Protein AF-A0A916BD18-F1 (afdb_monomer_lite)

Radius of gyration: 27.76 Å; chains: 1; bounding box: 82×43×63 Å

Secondary structure (DSSP, 8-state):
---STTHHHHTT-TT-TTHHHHTT----TTSHHHHHHHHHHHHHHHHHHHHHHHHHHHHHHHHHHTT-HHHHHHHHHTT--TT---TTS--GGGG--SHHHHHHHHHTT--TT---TTS--HHHH---HHHHHHHHHTT--SS---TT---HHHHHTT-HHHHHHHHHTT--TTPPPSS-EE-TTS-EEPTT--TGGG--SHHHHHHHHHTT--TT---TTS--HHHH--HHHHHHHHHHHHTT-

pLDDT: mean 80.46, std 22.0, range [33.47, 98.56]

Sequence (245 aa):
MTILPKVVTELADENNPLFGKAKTIILEEDEGAIAAKQAAAVIRTEDNNAFLAKQDNDALMEATWDNDLEKMACVIKEGADVNIRDFLGKTPLHYVSSKEAARLLIDNGADLNILDNNNRTPLFEVDDPDIAIYLIECGASVNLRDKDSFTPLHIWVNHSKVAHRLLIGGANPNAQLARGGTLSRGGIYKKGNTALHCANNLNTAKILIEYGADPAIKNKYGLFAEETTSGEAQEYIKSISANNL

Structure (mmCIF, N/CA/C/O backbone):
data_AF-A0A916BD18-F1
#
_entry.id   AF-A0A916BD18-F1
#
loop_
_atom_site.group_PDB
_atom_site.id
_atom_site.type_symbol
_atom_site.label_atom_id
_atom_site.label_alt_id
_atom_site.label_comp_id
_atom_site.label_asym_id
_atom_site.label_entity_id
_atom_site.label_seq_id
_atom_site.pdbx_PDB_ins_code
_atom_site.Cartn_x
_atom_site.Cartn_y
_atom_site.Cartn_z
_atom_site.occupancy
_atom_site.B_iso_or_equiv
_atom_site.auth_seq_id
_atom_site.auth_comp_id
_atom_site.auth_asym_id
_atom_site.auth_atom_id
_atom_site.pdbx_PDB_model_num
ATOM 1 N N . MET A 1 1 ? -42.673 30.431 33.222 1.00 42.44 1 MET A N 1
ATOM 2 C CA . MET A 1 1 ? -41.759 30.425 32.058 1.00 42.44 1 MET A CA 1
ATOM 3 C C . MET A 1 1 ? -41.063 29.071 32.115 1.00 42.44 1 MET A C 1
ATOM 5 O O . MET A 1 1 ? -40.548 28.762 33.171 1.00 42.44 1 MET A O 1
ATOM 9 N N . THR A 1 2 ? -41.110 28.170 31.135 1.00 33.47 2 THR A N 1
ATOM 10 C CA . THR A 1 2 ? -41.008 28.402 29.690 1.00 33.47 2 THR A CA 1
ATOM 11 C C . THR A 1 2 ? -41.290 27.070 28.944 1.00 33.47 2 THR A C 1
ATOM 13 O O . THR A 1 2 ? -40.956 26.009 29.452 1.00 33.47 2 THR A O 1
ATOM 16 N N . ILE A 1 3 ? -41.863 27.156 27.734 1.00 33.88 3 ILE A N 1
ATOM 17 C CA . ILE A 1 3 ? -41.840 26.176 26.614 1.00 33.88 3 ILE A CA 1
ATOM 18 C C . ILE A 1 3 ? -42.485 24.779 26.800 1.00 33.88 3 ILE A C 1
ATOM 20 O O . ILE A 1 3 ? -41.880 23.763 26.491 1.00 33.88 3 ILE A O 1
ATOM 24 N N . LEU A 1 4 ? -43.760 24.713 27.187 1.00 36.28 4 LEU A N 1
ATOM 25 C CA . LEU A 1 4 ? -44.635 23.556 26.896 1.00 36.28 4 LEU A CA 1
ATOM 26 C C . LEU A 1 4 ? -45.601 23.689 25.683 1.00 36.28 4 LEU A C 1
ATOM 28 O O . LEU A 1 4 ? -46.061 22.648 25.226 1.00 36.28 4 LEU A O 1
ATOM 32 N N . PRO A 1 5 ? -45.901 24.862 25.067 1.00 36.97 5 PRO A N 1
ATOM 33 C CA . PRO A 1 5 ? -46.946 24.898 24.025 1.00 36.97 5 PRO A CA 1
ATOM 34 C C . PRO A 1 5 ? -46.502 24.618 22.575 1.00 36.97 5 PRO A C 1
ATOM 36 O O . PRO A 1 5 ? -47.363 24.584 21.701 1.00 36.97 5 PRO A O 1
ATOM 39 N N . LYS A 1 6 ? -45.202 24.451 22.277 1.00 36.00 6 LYS A N 1
ATOM 40 C CA . LYS A 1 6 ? -44.723 24.278 20.882 1.00 36.00 6 LYS A CA 1
ATOM 41 C C . LYS A 1 6 ? -44.587 22.820 20.432 1.00 36.00 6 LYS A C 1
ATOM 43 O O . LYS A 1 6 ? -44.923 22.512 19.301 1.00 36.00 6 LYS A O 1
ATOM 48 N N . VAL A 1 7 ? -44.197 21.913 21.329 1.00 40.12 7 VAL A N 1
ATOM 49 C CA . VAL A 1 7 ? -44.062 20.479 20.994 1.00 40.12 7 VAL A CA 1
ATOM 50 C C . VAL A 1 7 ? -45.435 19.808 20.851 1.00 40.12 7 VAL A C 1
ATOM 52 O O . VAL A 1 7 ? -45.618 18.924 20.025 1.00 40.12 7 VAL A O 1
ATOM 55 N N . VAL A 1 8 ? -46.433 20.274 21.610 1.00 41.72 8 VAL A N 1
ATOM 56 C CA . VAL A 1 8 ? -47.813 19.760 21.534 1.00 41.72 8 VAL A CA 1
ATOM 57 C C . VAL A 1 8 ? -48.513 20.196 20.241 1.00 41.72 8 VAL A C 1
ATOM 59 O O . VAL A 1 8 ? -49.365 19.472 19.739 1.00 41.72 8 VAL A O 1
ATOM 62 N N . THR A 1 9 ? -48.151 21.352 19.674 1.00 41.84 9 THR A N 1
ATOM 63 C CA . THR A 1 9 ? -48.776 21.872 18.447 1.00 41.84 9 THR A CA 1
ATOM 64 C C . THR A 1 9 ? -48.164 21.303 17.161 1.00 41.84 9 THR A C 1
ATOM 66 O O . THR A 1 9 ? -48.891 21.158 16.185 1.00 41.84 9 THR A O 1
ATOM 69 N N . GLU A 1 10 ? -46.895 20.875 17.159 1.00 41.84 10 GLU A N 1
ATOM 70 C CA . GLU A 1 10 ? -46.264 20.181 16.012 1.00 41.84 10 GLU A CA 1
ATOM 71 C C . GLU A 1 10 ? -46.691 18.706 15.856 1.00 41.84 10 GLU A C 1
ATOM 73 O O . GLU A 1 10 ? -46.529 18.117 14.788 1.00 41.84 10 GLU A O 1
ATOM 78 N N . LEU A 1 11 ? -47.286 18.106 16.893 1.00 43.91 11 LEU A N 1
ATOM 79 C CA . LEU A 1 11 ? -47.810 16.732 16.866 1.00 43.91 11 LEU A CA 1
ATOM 80 C C . LEU A 1 11 ? -49.282 16.637 16.418 1.00 43.91 11 LEU A C 1
ATOM 82 O O . LEU A 1 11 ? -49.825 15.536 16.344 1.00 43.91 11 LEU A O 1
ATOM 86 N N . ALA A 1 12 ? -49.922 17.769 16.107 1.00 43.62 12 ALA A N 1
ATOM 87 C CA . ALA A 1 12 ? -51.309 17.845 15.639 1.00 43.62 12 ALA A CA 1
ATOM 88 C C . ALA A 1 12 ? -51.440 18.040 14.113 1.00 43.62 12 ALA A C 1
ATOM 90 O O . ALA A 1 12 ? -52.550 18.233 13.621 1.00 43.62 12 ALA A O 1
ATOM 91 N N . ASP A 1 13 ? -50.333 18.007 13.363 1.00 47.28 13 ASP A N 1
ATOM 92 C CA . ASP A 1 13 ? -50.371 18.036 11.899 1.00 47.28 13 ASP A CA 1
ATOM 93 C C . ASP A 1 13 ? -50.789 16.658 11.364 1.00 47.28 13 ASP A C 1
ATOM 95 O O . ASP A 1 13 ? -50.055 15.674 11.484 1.00 47.28 13 ASP A O 1
ATOM 99 N N . GLU A 1 14 ? -51.981 16.591 10.769 1.00 45.56 14 GLU A N 1
ATOM 100 C CA . GLU A 1 14 ? -52.568 15.376 10.190 1.00 45.56 14 GLU A CA 1
ATOM 101 C C . GLU A 1 14 ? -51.714 14.780 9.051 1.00 45.56 14 GLU A C 1
ATOM 103 O O . GLU A 1 14 ? -51.913 13.625 8.673 1.00 45.56 14 GLU A O 1
ATOM 108 N N . ASN A 1 15 ? -50.733 15.533 8.535 1.00 45.78 15 ASN A N 1
ATOM 109 C CA . ASN A 1 15 ? -49.790 15.084 7.508 1.00 45.78 15 ASN A CA 1
ATOM 110 C C . ASN A 1 15 ? -48.475 14.513 8.072 1.00 45.78 15 ASN A C 1
ATOM 112 O O . ASN A 1 15 ? -47.615 14.082 7.299 1.00 45.78 15 ASN A O 1
ATOM 116 N N . ASN A 1 16 ? -48.287 14.489 9.398 1.00 47.88 16 ASN A N 1
ATOM 117 C CA . ASN A 1 16 ? -47.101 13.900 10.017 1.00 47.88 16 ASN A CA 1
ATOM 118 C C . ASN A 1 16 ? -47.160 12.355 9.919 1.00 47.88 16 ASN A C 1
ATOM 120 O O . ASN A 1 16 ? -48.114 11.749 10.414 1.00 47.88 16 ASN A O 1
ATOM 124 N N . PRO A 1 17 ? -46.145 11.670 9.353 1.00 48.78 17 PRO A N 1
ATOM 125 C CA . PRO A 1 17 ? -46.138 10.207 9.216 1.00 48.78 17 PRO A CA 1
ATOM 126 C C . PRO A 1 17 ? -46.181 9.445 10.557 1.00 48.78 17 PRO A C 1
ATOM 128 O O . PRO A 1 17 ? -46.441 8.240 10.574 1.00 48.78 17 PRO A O 1
ATOM 131 N N . LEU A 1 18 ? -45.963 10.127 11.688 1.00 43.25 18 LEU A N 1
ATOM 132 C CA . LEU A 1 18 ? -46.115 9.585 13.042 1.00 43.25 18 LEU A CA 1
ATOM 133 C C . LEU A 1 18 ? -47.537 9.747 13.616 1.00 43.25 18 LEU A C 1
ATOM 135 O O . LEU A 1 18 ? -47.887 9.031 14.555 1.00 43.25 18 LEU A O 1
ATOM 139 N N . PHE A 1 19 ? -48.388 10.600 13.029 1.00 44.19 19 PHE A N 1
ATOM 140 C CA . PHE A 1 19 ? -49.771 10.837 13.474 1.00 44.19 19 PHE A CA 1
ATOM 141 C C . PHE A 1 19 ? -50.610 9.549 13.435 1.00 44.19 19 PHE A C 1
ATOM 143 O O . PHE A 1 19 ? -51.341 9.229 14.374 1.00 44.19 19 PHE A O 1
ATOM 150 N N . GLY A 1 20 ? -50.424 8.734 12.390 1.00 39.00 20 GLY A N 1
ATOM 151 C CA . GLY A 1 20 ? -51.090 7.436 12.247 1.00 39.00 20 GLY A CA 1
ATOM 152 C C . GLY A 1 20 ? -50.649 6.382 13.271 1.00 39.00 20 GLY A C 1
ATOM 153 O O . GLY A 1 20 ? -51.427 5.484 13.586 1.00 39.00 20 GLY A O 1
ATOM 154 N N . LYS A 1 21 ? -49.437 6.497 13.836 1.00 45.28 21 LYS A N 1
ATOM 155 C CA . LYS A 1 21 ? -48.931 5.567 14.864 1.00 45.28 21 LYS A CA 1
ATOM 156 C C . LYS A 1 21 ? -49.408 5.927 16.274 1.00 45.28 21 LYS A C 1
ATOM 158 O O . LYS A 1 21 ? -49.509 5.039 17.114 1.00 45.28 21 LYS A O 1
ATOM 163 N N . ALA A 1 22 ? -49.759 7.190 16.518 1.00 39.06 22 ALA A N 1
ATOM 164 C CA . ALA A 1 22 ? -50.253 7.663 17.812 1.00 39.06 22 ALA A CA 1
ATOM 165 C C . ALA A 1 22 ? -51.751 7.373 18.055 1.00 39.06 22 ALA A C 1
ATOM 167 O O . ALA A 1 22 ? -52.204 7.400 19.197 1.00 39.06 22 ALA A O 1
ATOM 168 N N . LYS A 1 23 ? -52.535 7.059 17.011 1.00 35.47 23 LYS A N 1
ATOM 169 C CA . LYS A 1 23 ? -54.003 6.928 17.113 1.00 35.47 23 LYS A CA 1
ATOM 170 C C . LYS A 1 23 ? -54.507 5.603 17.714 1.00 35.47 23 LYS A C 1
ATOM 172 O O . LYS A 1 23 ? -55.699 5.485 17.976 1.00 35.47 23 LYS A O 1
ATOM 177 N N . THR A 1 24 ? -53.642 4.617 17.958 1.00 36.50 24 THR A N 1
ATOM 178 C CA . THR A 1 24 ? -54.078 3.280 18.428 1.00 36.50 24 THR A CA 1
ATOM 179 C C . THR A 1 24 ? -53.931 3.078 19.939 1.00 36.50 24 THR A C 1
ATOM 181 O O . THR A 1 24 ? -54.295 2.027 20.449 1.00 36.50 24 THR A O 1
ATOM 184 N N . ILE A 1 25 ? -53.423 4.060 20.688 1.00 40.00 25 ILE A N 1
ATOM 185 C CA . ILE A 1 25 ? -53.219 3.919 22.138 1.00 40.00 25 ILE A CA 1
ATOM 186 C C . ILE A 1 25 ? -53.741 5.165 22.848 1.00 40.00 25 ILE A C 1
ATOM 188 O O . ILE A 1 25 ? -53.001 5.935 23.450 1.00 40.00 25 ILE A O 1
ATOM 192 N N . ILE A 1 26 ? -55.046 5.387 22.749 1.00 39.28 26 ILE A N 1
ATOM 193 C CA . ILE A 1 26 ? -55.772 6.152 23.756 1.00 39.28 26 ILE A CA 1
ATOM 194 C C . ILE A 1 26 ? -57.018 5.335 24.043 1.00 39.28 26 ILE A C 1
ATOM 196 O O . ILE A 1 26 ? -57.808 5.118 23.130 1.00 39.28 26 ILE A O 1
ATOM 200 N N . LEU A 1 27 ? -57.112 4.842 25.276 1.00 36.78 27 LEU A N 1
ATOM 201 C CA . LEU A 1 27 ? -58.298 4.740 26.129 1.00 36.78 27 LEU A CA 1
ATOM 202 C C . LEU A 1 27 ? -58.015 3.650 27.172 1.00 36.78 27 LEU A C 1
ATOM 204 O O . LEU A 1 27 ? -58.339 2.493 26.948 1.00 36.78 27 LEU A O 1
ATOM 208 N N . GLU A 1 28 ? -57.336 4.022 28.260 1.00 35.22 28 GLU A N 1
ATOM 209 C CA . GLU A 1 28 ? -57.722 3.719 29.649 1.00 35.22 28 GLU A CA 1
ATOM 210 C C . GLU A 1 28 ? -56.676 4.318 30.611 1.00 35.22 28 GLU A C 1
ATOM 212 O O . GLU A 1 28 ? -55.481 4.397 30.317 1.00 35.22 28 GLU A O 1
ATOM 217 N N . GLU A 1 29 ? -57.178 4.911 31.689 1.00 44.88 29 GLU A N 1
ATOM 218 C CA . GLU A 1 29 ? -56.475 5.845 32.567 1.00 44.88 29 GLU A CA 1
ATOM 219 C C . GLU A 1 29 ? -55.415 5.137 33.444 1.00 44.88 29 GLU A C 1
ATOM 221 O O . GLU A 1 29 ? -55.543 3.966 33.782 1.00 44.88 29 GLU A O 1
ATOM 226 N N . ASP A 1 30 ? -54.356 5.875 33.792 1.00 43.75 30 ASP A N 1
ATOM 227 C CA . ASP A 1 30 ? -53.209 5.529 34.660 1.00 43.75 30 ASP A CA 1
ATOM 228 C C . ASP A 1 30 ? -52.023 4.692 34.127 1.00 43.75 30 ASP A C 1
ATOM 230 O O . ASP A 1 30 ? -50.932 4.797 34.694 1.00 43.75 30 ASP A O 1
ATOM 234 N N . GLU A 1 31 ? -52.101 4.017 32.977 1.00 41.59 31 GLU A N 1
ATOM 235 C CA . GLU A 1 31 ? -50.898 3.408 32.350 1.00 41.59 31 GLU A CA 1
ATOM 236 C C . GLU A 1 31 ? -50.198 4.327 31.327 1.00 41.59 31 GLU A C 1
ATOM 238 O O . GLU A 1 31 ? -49.001 4.188 31.052 1.00 41.59 31 GLU A O 1
ATOM 243 N N . GLY A 1 32 ? -50.899 5.347 30.818 1.00 40.41 32 GLY A N 1
ATOM 244 C CA . GLY A 1 32 ? -50.398 6.251 29.774 1.00 40.41 32 GLY A CA 1
ATOM 245 C C . GLY A 1 32 ? -49.192 7.107 30.183 1.00 40.41 32 GLY A C 1
ATOM 246 O O . GLY A 1 32 ? -48.339 7.403 29.351 1.00 40.41 32 GLY A O 1
ATOM 247 N N . ALA A 1 33 ? -49.055 7.471 31.462 1.00 39.88 33 ALA A N 1
ATOM 248 C CA . ALA A 1 33 ? -47.912 8.251 31.950 1.00 39.88 33 ALA A CA 1
ATOM 249 C C . ALA A 1 33 ? -46.633 7.405 32.090 1.00 39.88 33 ALA A C 1
ATOM 251 O O . ALA A 1 33 ? -45.525 7.915 31.898 1.00 39.88 33 ALA A O 1
ATOM 252 N N . ILE A 1 34 ? -46.783 6.114 32.404 1.00 41.69 34 ILE A N 1
ATOM 253 C CA . ILE A 1 34 ? -45.682 5.145 32.459 1.00 41.69 34 ILE A CA 1
ATOM 254 C C . ILE A 1 34 ? -45.274 4.773 31.034 1.00 41.69 34 ILE A C 1
ATOM 256 O O . ILE A 1 34 ? -44.088 4.847 30.721 1.00 41.69 34 ILE A O 1
ATOM 260 N N . ALA A 1 35 ? -46.239 4.503 30.152 1.00 43.03 35 ALA A N 1
ATOM 261 C CA . ALA A 1 35 ? -45.994 4.238 28.738 1.00 43.03 35 ALA A CA 1
ATOM 262 C C . ALA A 1 35 ? -45.362 5.444 28.021 1.00 43.03 35 ALA A C 1
ATOM 264 O O . ALA A 1 35 ? -44.411 5.272 27.269 1.00 43.03 35 ALA A O 1
ATOM 265 N N . ALA A 1 36 ? -45.795 6.678 28.309 1.00 42.00 36 ALA A N 1
ATOM 266 C CA . ALA A 1 36 ? -45.176 7.890 27.769 1.00 42.00 36 ALA A CA 1
ATOM 267 C C . ALA A 1 36 ? -43.767 8.132 28.333 1.00 42.00 36 ALA A C 1
ATOM 269 O O . ALA A 1 36 ? -42.887 8.566 27.595 1.00 42.00 36 ALA A O 1
ATOM 270 N N . LYS A 1 37 ? -43.509 7.824 29.614 1.00 41.78 37 LYS A N 1
ATOM 271 C CA . LYS A 1 37 ? -42.152 7.869 30.190 1.00 41.78 37 LYS A CA 1
ATOM 272 C C . LYS A 1 37 ? -41.237 6.791 29.612 1.00 41.78 37 LYS A C 1
ATOM 274 O O . LYS A 1 37 ? -40.071 7.081 29.372 1.00 41.78 37 LYS A O 1
ATOM 279 N N . GLN A 1 38 ? -41.744 5.582 29.384 1.00 40.31 38 GLN A N 1
ATOM 280 C CA . GLN A 1 38 ? -41.000 4.479 28.774 1.00 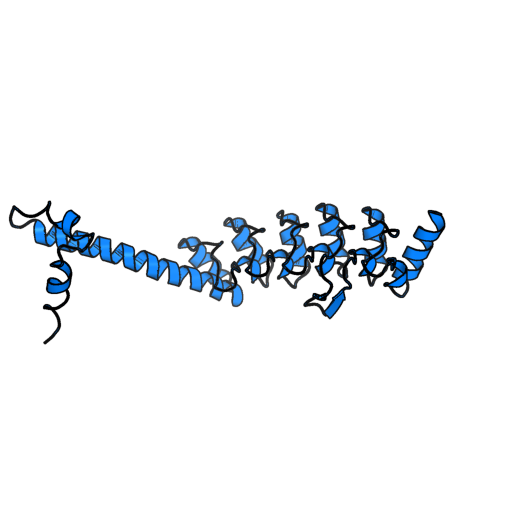40.31 38 GLN A CA 1
ATOM 281 C C . GLN A 1 38 ? -40.741 4.748 27.290 1.00 40.31 38 GLN A C 1
ATOM 283 O O . GLN A 1 38 ? -39.605 4.623 26.856 1.00 40.31 38 GLN A O 1
ATOM 288 N N . ALA A 1 39 ? -41.732 5.228 26.538 1.00 45.12 39 ALA A N 1
ATOM 289 C CA . ALA A 1 39 ? -41.557 5.665 25.156 1.00 45.12 39 ALA A CA 1
ATOM 290 C C . ALA A 1 39 ? -40.592 6.856 25.061 1.00 45.12 39 ALA A C 1
ATOM 292 O O . ALA A 1 39 ? -39.702 6.844 24.225 1.00 45.12 39 ALA A O 1
ATOM 293 N N . ALA A 1 40 ? -40.679 7.846 25.958 1.00 41.31 40 ALA A N 1
ATOM 294 C CA . ALA A 1 40 ? -39.722 8.953 26.012 1.00 41.31 40 ALA A CA 1
ATOM 295 C C . ALA A 1 40 ? -38.312 8.515 26.449 1.00 41.31 40 ALA A C 1
ATOM 297 O O . ALA A 1 40 ? -37.341 9.164 26.066 1.00 41.31 40 ALA A O 1
ATOM 298 N N . ALA A 1 41 ? -38.178 7.443 27.238 1.00 39.69 41 ALA A N 1
ATOM 299 C CA . ALA A 1 41 ? -36.892 6.835 27.573 1.00 39.69 41 ALA A CA 1
ATOM 300 C C . ALA A 1 41 ? -36.307 6.066 26.379 1.00 39.69 41 ALA A C 1
ATOM 302 O O . ALA A 1 41 ? -35.130 6.236 26.093 1.00 39.69 41 ALA A O 1
ATOM 303 N N . VAL A 1 42 ? -37.132 5.311 25.645 1.00 44.62 42 VAL A N 1
ATOM 304 C CA . VAL A 1 42 ? -36.743 4.583 24.424 1.00 44.62 42 VAL A CA 1
ATOM 305 C C . VAL A 1 42 ? -36.360 5.550 23.294 1.00 44.62 42 VAL A C 1
ATOM 307 O O . VAL A 1 42 ? -35.302 5.403 22.690 1.00 44.62 42 VAL A O 1
ATOM 310 N N . ILE A 1 43 ? -37.143 6.611 23.080 1.00 47.31 43 ILE A N 1
ATOM 311 C CA . ILE A 1 43 ? -36.842 7.673 22.105 1.00 47.31 43 ILE A CA 1
ATOM 312 C C . ILE A 1 43 ? -35.569 8.434 22.512 1.00 47.31 43 ILE A C 1
ATOM 314 O O . ILE A 1 43 ? -34.711 8.694 21.673 1.00 47.31 43 ILE A O 1
ATOM 318 N N . ARG A 1 44 ? -35.368 8.712 23.813 1.00 44.12 44 ARG A N 1
ATOM 319 C CA . ARG A 1 44 ? -34.093 9.268 24.306 1.00 44.12 44 ARG A CA 1
ATOM 320 C C . ARG A 1 44 ? -32.911 8.329 24.097 1.00 44.12 44 ARG A C 1
ATOM 322 O O . ARG A 1 44 ? -31.815 8.830 23.891 1.00 44.12 44 ARG A O 1
ATOM 329 N N . THR A 1 45 ? -33.090 7.011 24.181 1.00 46.62 45 THR A N 1
ATOM 330 C CA . THR A 1 45 ? -32.003 6.053 23.928 1.00 46.62 45 THR A CA 1
ATOM 331 C C . THR A 1 45 ? -31.690 5.894 22.448 1.00 46.62 45 THR A C 1
ATOM 333 O O . THR A 1 45 ? -30.535 5.672 22.126 1.00 46.62 45 THR A O 1
ATOM 336 N N . GLU A 1 46 ? -32.649 6.060 21.537 1.00 46.66 46 GLU A N 1
ATOM 337 C CA . GLU A 1 46 ? -32.372 6.009 20.093 1.00 46.66 46 GLU A CA 1
ATOM 338 C C . GLU A 1 46 ? -31.588 7.246 19.621 1.00 46.66 46 GLU A C 1
ATOM 340 O O . GLU A 1 46 ? -30.572 7.101 18.937 1.00 46.66 46 GLU A O 1
ATOM 345 N N . ASP A 1 47 ? -31.966 8.444 20.082 1.00 49.69 47 ASP A N 1
ATOM 346 C CA . ASP A 1 47 ? -31.229 9.685 19.794 1.00 49.69 47 ASP A CA 1
ATOM 347 C C . ASP A 1 47 ? -29.882 9.758 20.541 1.00 49.69 47 ASP A C 1
ATOM 349 O O . ASP A 1 47 ? -28.885 10.226 19.982 1.00 49.69 47 ASP A O 1
ATOM 353 N N . ASN A 1 48 ? -29.802 9.241 21.778 1.00 47.09 48 ASN A N 1
ATOM 354 C CA . ASN A 1 48 ? -28.523 9.112 22.481 1.00 47.09 48 ASN A CA 1
ATOM 355 C C . ASN A 1 48 ? -27.636 8.038 21.860 1.00 47.09 48 ASN A C 1
ATOM 357 O O . ASN A 1 48 ? -26.436 8.243 21.835 1.00 47.09 48 ASN A O 1
ATOM 361 N N . ASN A 1 49 ? -28.161 6.928 21.341 1.00 49.97 49 ASN A N 1
ATOM 362 C CA . ASN A 1 49 ? -27.319 5.902 20.725 1.00 49.97 49 ASN A CA 1
ATOM 363 C C . ASN A 1 49 ? -26.633 6.437 19.469 1.00 49.97 49 ASN A C 1
ATOM 365 O O . ASN A 1 49 ? -25.465 6.143 19.264 1.00 49.97 49 ASN A O 1
ATOM 369 N N . ALA A 1 50 ? -27.304 7.261 18.660 1.00 49.91 50 ALA A N 1
ATOM 370 C CA . ALA A 1 50 ? -26.669 7.903 17.509 1.00 49.91 50 ALA A CA 1
ATOM 371 C C . ALA A 1 50 ? -25.636 8.970 17.923 1.00 49.91 50 ALA A C 1
ATOM 373 O O . ALA A 1 50 ? -24.587 9.091 17.291 1.00 49.91 50 ALA A O 1
ATOM 374 N N . PHE A 1 51 ? -25.910 9.734 18.986 1.00 48.25 51 PHE A N 1
ATOM 375 C CA . PHE A 1 51 ? -24.980 10.734 19.521 1.00 48.25 51 PHE A CA 1
ATOM 376 C C . PHE A 1 51 ? -23.756 10.100 20.207 1.00 48.25 51 PHE A C 1
ATOM 378 O O . PHE A 1 51 ? -22.633 10.510 19.931 1.00 48.25 51 PHE A O 1
ATOM 385 N N . LEU A 1 52 ? -23.966 9.082 21.043 1.00 46.28 52 LEU A N 1
ATOM 386 C CA . LEU A 1 52 ? -22.930 8.308 21.730 1.00 46.28 52 LEU A CA 1
ATOM 387 C C . LEU A 1 52 ? -22.113 7.492 20.727 1.00 46.28 52 LEU A C 1
ATOM 389 O O . LEU A 1 52 ? -20.899 7.610 20.730 1.00 46.28 52 LEU A O 1
ATOM 393 N N . ALA A 1 53 ? -22.749 6.808 19.767 1.00 50.22 53 ALA A N 1
ATOM 394 C CA . ALA A 1 53 ? -22.022 6.129 18.694 1.00 50.22 53 ALA A CA 1
ATOM 395 C C . ALA A 1 53 ? -21.169 7.109 17.884 1.00 50.22 53 ALA A C 1
ATOM 397 O O . ALA A 1 53 ? -20.048 6.781 17.528 1.00 50.22 53 ALA A O 1
ATOM 398 N N . LYS A 1 54 ? -21.649 8.331 17.614 1.00 54.59 54 LYS A N 1
ATOM 399 C CA . LYS A 1 54 ? -20.841 9.370 16.958 1.00 54.59 54 LYS A CA 1
ATOM 400 C C . LYS A 1 54 ? -19.668 9.835 17.833 1.00 54.59 54 LYS A C 1
ATOM 402 O O . LYS A 1 54 ? -18.581 10.044 17.307 1.00 54.59 54 LYS A O 1
ATOM 407 N N . GLN A 1 55 ? -19.875 9.974 19.139 1.00 56.50 55 GLN A N 1
ATOM 408 C CA . GLN A 1 55 ? -18.837 10.367 20.092 1.00 56.50 55 GLN A CA 1
ATOM 409 C C . GLN A 1 55 ? -17.757 9.281 20.256 1.00 56.50 55 GLN A C 1
ATOM 411 O O . GLN A 1 55 ? -16.573 9.607 20.251 1.00 56.50 55 GLN A O 1
ATOM 416 N N . ASP A 1 56 ? -18.149 8.009 20.321 1.00 56.72 56 ASP A N 1
ATOM 417 C CA . ASP A 1 56 ? -17.245 6.856 20.443 1.00 56.72 56 ASP A CA 1
ATOM 418 C C . ASP A 1 56 ? -16.456 6.621 19.140 1.00 56.72 56 ASP A C 1
ATOM 420 O O . ASP A 1 56 ? -15.267 6.295 19.156 1.00 56.72 56 ASP A O 1
ATOM 424 N N . ASN A 1 57 ? -17.101 6.879 18.000 1.00 63.62 57 ASN A N 1
ATOM 425 C CA . ASN A 1 57 ? -16.503 6.839 16.666 1.00 63.62 57 ASN A CA 1
ATOM 426 C C . ASN A 1 57 ? -15.413 7.905 16.466 1.00 63.62 57 ASN A C 1
ATOM 428 O O . ASN A 1 57 ? -14.349 7.604 15.919 1.00 63.62 57 ASN A O 1
ATOM 432 N N . ASP A 1 58 ? -15.643 9.130 16.944 1.00 76.69 58 ASP A N 1
ATOM 433 C CA . ASP A 1 58 ? -14.627 10.189 16.935 1.00 76.69 58 ASP A CA 1
ATOM 434 C C . ASP A 1 58 ? -13.504 9.890 17.955 1.00 76.69 58 ASP A C 1
ATOM 436 O O . ASP A 1 58 ? -12.332 10.170 17.692 1.00 76.69 58 ASP A O 1
ATOM 440 N N . ALA A 1 59 ? -13.830 9.256 19.090 1.00 87.38 59 ALA A N 1
ATOM 441 C CA . ALA A 1 59 ? -12.868 8.930 20.144 1.00 87.38 59 ALA A CA 1
ATOM 442 C C . ALA A 1 59 ? -11.832 7.876 19.723 1.00 87.38 59 ALA A C 1
ATOM 444 O O . ALA A 1 59 ? -10.655 8.012 20.070 1.00 87.38 59 ALA A O 1
ATOM 445 N N . LEU A 1 60 ? -12.231 6.843 18.966 1.00 92.62 60 LEU A N 1
ATOM 446 C CA . LEU A 1 60 ? -11.281 5.853 18.447 1.00 92.62 60 LEU A CA 1
ATOM 447 C C . LEU A 1 60 ? -10.309 6.482 17.439 1.00 92.62 60 LEU A C 1
ATOM 449 O O . LEU A 1 60 ? -9.115 6.177 17.460 1.00 92.62 60 LEU A O 1
ATOM 453 N N . MET A 1 61 ? -10.800 7.377 16.579 1.00 91.00 61 MET A N 1
ATOM 454 C CA . MET A 1 61 ? -9.961 8.110 15.626 1.00 91.00 61 MET A CA 1
ATOM 455 C C . MET A 1 61 ? -8.938 8.999 16.335 1.00 91.00 61 MET A C 1
ATOM 457 O O . MET A 1 61 ? -7.750 8.919 16.028 1.00 91.00 61 MET A O 1
ATOM 461 N N . GLU A 1 62 ? -9.379 9.780 17.324 1.00 89.62 62 GLU A N 1
ATOM 462 C CA . GLU A 1 62 ? -8.501 10.618 18.147 1.00 89.62 62 GLU A CA 1
ATOM 463 C C . GLU A 1 62 ? -7.422 9.778 18.848 1.00 89.62 62 GLU A C 1
ATOM 465 O O . GLU A 1 62 ? -6.232 10.052 18.702 1.00 89.62 62 GLU A O 1
ATOM 470 N N . ALA A 1 63 ? -7.818 8.698 19.530 1.00 94.00 63 ALA A N 1
ATOM 471 C CA . ALA A 1 63 ? -6.879 7.808 20.213 1.00 94.00 63 ALA A CA 1
ATOM 472 C C . ALA A 1 63 ? -5.863 7.170 19.249 1.00 94.00 63 ALA A C 1
ATOM 474 O O . ALA A 1 63 ? -4.710 6.951 19.617 1.00 94.00 63 ALA A O 1
ATOM 475 N N . THR A 1 64 ? -6.273 6.900 18.005 1.00 94.00 64 THR A N 1
ATOM 476 C CA . THR A 1 64 ? -5.381 6.351 16.977 1.00 94.00 64 THR A CA 1
ATOM 477 C C . THR A 1 64 ? -4.355 7.378 16.501 1.00 94.00 64 THR A C 1
ATOM 479 O O . THR A 1 64 ? -3.186 7.027 16.345 1.00 94.00 64 THR A O 1
ATOM 482 N N . TRP A 1 65 ? -4.751 8.642 16.306 1.00 89.31 65 TRP A N 1
ATOM 483 C CA . TRP A 1 65 ? -3.815 9.724 15.967 1.00 89.31 65 TRP A CA 1
ATOM 484 C C . TRP A 1 65 ? -2.786 9.970 17.065 1.00 89.31 65 TRP A C 1
ATOM 486 O O . TRP A 1 65 ? -1.603 10.140 16.767 1.00 89.31 65 TRP A O 1
ATOM 496 N N . ASP A 1 66 ? -3.227 9.926 18.319 1.00 91.88 66 ASP A N 1
ATOM 497 C CA . ASP A 1 66 ? -2.358 10.093 19.483 1.00 91.88 66 ASP A CA 1
ATOM 498 C C . ASP A 1 66 ? -1.522 8.836 19.787 1.00 91.88 66 ASP A C 1
ATOM 500 O O . ASP A 1 66 ? -0.601 8.886 20.604 1.00 91.88 66 ASP A O 1
ATOM 504 N N . ASN A 1 67 ? -1.812 7.712 19.114 1.00 93.75 67 ASN A N 1
ATOM 505 C CA . ASN A 1 67 ? -1.235 6.393 19.381 1.00 93.75 67 ASN A CA 1
ATOM 506 C C . ASN A 1 67 ? -1.374 5.977 20.864 1.00 93.75 67 ASN A C 1
ATOM 508 O O . ASN A 1 67 ? -0.478 5.354 21.437 1.00 93.75 67 ASN A O 1
ATOM 512 N N . ASP A 1 68 ? -2.505 6.333 21.480 1.00 97.00 68 ASP A N 1
ATOM 513 C CA . ASP A 1 68 ? -2.869 5.986 22.856 1.00 97.00 68 ASP A CA 1
ATOM 514 C C . ASP A 1 68 ? -3.498 4.585 22.874 1.00 97.00 68 ASP A C 1
ATOM 516 O O . ASP A 1 68 ? -4.709 4.407 22.716 1.00 97.00 68 ASP A O 1
ATOM 520 N N . LEU A 1 69 ? -2.645 3.566 23.011 1.00 97.69 69 LEU A N 1
ATOM 521 C CA . LEU A 1 69 ? -3.042 2.158 22.935 1.00 97.69 69 LEU A CA 1
ATOM 522 C C . LEU A 1 69 ? -4.044 1.776 24.030 1.00 97.69 69 LEU A C 1
ATOM 524 O O . LEU A 1 69 ? -4.952 0.980 23.780 1.00 97.69 69 LEU A O 1
ATOM 528 N N . GLU A 1 70 ? -3.902 2.336 25.232 1.00 97.25 70 GLU A N 1
ATOM 529 C CA . GLU A 1 70 ? -4.821 2.113 26.342 1.00 97.25 70 GLU A CA 1
ATOM 530 C C . GLU A 1 70 ? -6.215 2.668 26.033 1.00 97.25 70 GLU A C 1
ATOM 532 O O . GLU A 1 70 ? -7.211 1.956 26.206 1.00 97.25 70 GLU A O 1
ATOM 537 N N . LYS A 1 71 ? -6.300 3.909 25.534 1.00 94.69 71 LYS A N 1
ATOM 538 C CA . LYS A 1 71 ? -7.575 4.531 25.148 1.00 94.69 71 LYS A CA 1
ATOM 539 C C . LYS A 1 71 ? -8.199 3.816 23.954 1.00 94.69 71 LYS A C 1
ATOM 541 O O . LYS A 1 71 ? -9.392 3.520 24.001 1.00 94.69 71 LYS A O 1
ATOM 546 N N . MET A 1 72 ? -7.409 3.452 22.939 1.00 96.88 72 MET A N 1
ATOM 547 C CA . MET A 1 72 ? -7.882 2.629 21.819 1.00 96.88 72 MET A CA 1
ATOM 548 C C . MET A 1 72 ? -8.503 1.322 22.327 1.00 96.88 72 MET A C 1
ATOM 550 O O . MET A 1 72 ? -9.635 0.998 21.976 1.00 96.88 72 MET A O 1
ATOM 554 N N . ALA A 1 73 ? -7.802 0.585 23.194 1.00 97.06 73 ALA A N 1
ATOM 555 C CA . ALA A 1 73 ? -8.291 -0.688 23.721 1.00 97.06 73 ALA A CA 1
ATOM 556 C C . ALA A 1 73 ? -9.570 -0.526 24.560 1.00 97.06 73 ALA A C 1
ATOM 558 O O . ALA A 1 73 ? -10.462 -1.373 24.486 1.00 97.06 73 ALA A O 1
ATOM 559 N N . CYS A 1 74 ? -9.676 0.554 25.342 1.00 94.94 74 CYS A N 1
ATOM 560 C CA . CYS A 1 74 ? -10.871 0.862 26.127 1.00 94.94 74 CYS A CA 1
ATOM 561 C C . CYS A 1 74 ? -12.084 1.115 25.225 1.00 94.94 74 CYS A C 1
ATOM 563 O O . CYS A 1 74 ? -13.103 0.445 25.373 1.00 94.94 74 CYS A O 1
ATOM 565 N N . VAL A 1 75 ? -11.943 2.013 24.248 1.00 91.50 75 VAL A N 1
ATOM 566 C CA . VAL A 1 75 ? -13.034 2.437 23.358 1.00 91.50 75 VAL A CA 1
ATOM 567 C C . VAL A 1 75 ? -13.485 1.292 22.439 1.00 91.50 75 VAL A C 1
ATOM 569 O O . VAL A 1 75 ? -14.681 1.078 22.243 1.00 91.50 75 VAL A O 1
ATOM 572 N N . ILE A 1 76 ? -12.553 0.463 21.952 1.00 93.50 76 ILE A N 1
ATOM 573 C CA . ILE A 1 76 ? -12.884 -0.763 21.200 1.00 93.50 76 ILE A CA 1
ATOM 574 C C . ILE A 1 76 ? -13.687 -1.738 22.072 1.00 93.50 76 ILE A C 1
ATOM 576 O O . ILE A 1 76 ? -14.685 -2.300 21.625 1.00 93.50 76 ILE A O 1
ATOM 580 N N . LYS A 1 77 ? -13.293 -1.923 23.339 1.00 93.44 77 LYS A N 1
ATOM 581 C CA . LYS A 1 77 ? -14.006 -2.800 24.281 1.00 93.44 77 LYS A CA 1
ATOM 582 C C . LYS A 1 77 ? -15.410 -2.286 24.620 1.00 93.44 77 LYS A C 1
ATOM 584 O O . LYS A 1 77 ? -16.289 -3.094 24.915 1.00 93.44 77 LYS A O 1
ATOM 589 N N . GLU A 1 78 ? -15.615 -0.974 24.581 1.00 89.12 78 GLU A N 1
ATOM 590 C CA . GLU A 1 78 ? -16.921 -0.328 24.761 1.00 89.12 78 GLU A CA 1
ATOM 591 C C . GLU A 1 78 ? -17.823 -0.435 23.520 1.00 89.12 78 GLU A C 1
ATOM 593 O O . GLU A 1 78 ? -19.016 -0.153 23.607 1.00 89.12 78 GLU A O 1
ATOM 598 N N . GLY A 1 79 ? -17.299 -0.956 22.405 1.00 86.50 79 GLY A N 1
ATOM 599 C CA . GLY A 1 79 ? -18.071 -1.288 21.209 1.00 86.50 79 GLY A CA 1
ATOM 600 C C . GLY A 1 79 ? -17.893 -0.316 20.048 1.00 86.50 79 GLY A C 1
ATOM 601 O O . GLY A 1 79 ? -18.712 -0.340 19.129 1.00 86.50 79 GLY A O 1
ATOM 602 N N . ALA A 1 80 ? -16.852 0.523 20.062 1.00 88.94 80 ALA A N 1
ATOM 603 C CA . ALA A 1 80 ? -16.548 1.384 18.926 1.00 88.94 80 ALA A CA 1
ATOM 604 C C . ALA A 1 80 ? -16.281 0.576 17.648 1.00 88.94 80 ALA A C 1
ATOM 606 O O . ALA A 1 80 ? -15.627 -0.471 17.668 1.00 88.94 80 ALA A O 1
ATOM 607 N N . ASP A 1 81 ? -16.768 1.090 16.518 1.00 91.12 81 ASP A N 1
ATOM 608 C CA . ASP A 1 81 ? -16.551 0.472 15.215 1.00 91.12 81 ASP A CA 1
ATOM 609 C C . ASP A 1 81 ? -15.095 0.673 14.766 1.00 91.12 81 ASP A C 1
ATOM 611 O O . ASP A 1 81 ? -14.686 1.768 14.380 1.00 91.12 81 ASP A O 1
ATOM 615 N N . VAL A 1 82 ? -14.303 -0.402 14.766 1.00 95.25 82 VAL A N 1
ATOM 616 C CA . VAL A 1 82 ? -12.901 -0.390 14.303 1.00 95.25 82 VAL A CA 1
ATOM 617 C C . VAL A 1 82 ? -12.743 -0.016 12.825 1.00 95.25 82 VAL A C 1
ATOM 619 O O . VAL A 1 82 ? -11.646 0.346 12.396 1.00 95.25 82 VAL A O 1
ATOM 622 N N . ASN A 1 83 ? -13.826 -0.087 12.046 1.00 95.94 83 ASN A N 1
ATOM 623 C CA . ASN A 1 83 ? -13.883 0.263 10.630 1.00 95.94 83 ASN A CA 1
ATOM 624 C C . ASN A 1 83 ? -14.584 1.600 10.371 1.00 95.94 83 ASN A C 1
ATOM 626 O O . ASN A 1 83 ? -14.902 1.909 9.216 1.00 95.94 83 ASN A O 1
ATOM 630 N N . ILE A 1 84 ? -14.796 2.403 11.418 1.00 90.88 84 ILE A N 1
ATOM 631 C CA . ILE A 1 84 ? -15.385 3.731 11.298 1.00 90.88 84 ILE A CA 1
ATOM 632 C C . ILE A 1 84 ? -14.664 4.565 10.240 1.00 90.88 84 ILE A C 1
ATOM 634 O O . ILE A 1 84 ? -13.451 4.468 10.081 1.00 90.88 84 ILE A O 1
ATOM 638 N N . ARG A 1 85 ? -15.409 5.393 9.504 1.00 88.75 85 ARG A N 1
ATOM 639 C CA . ARG A 1 85 ? -14.870 6.257 8.451 1.00 88.75 85 ARG A CA 1
ATOM 640 C C . ARG A 1 85 ? -15.025 7.727 8.812 1.00 88.75 85 ARG A C 1
ATOM 642 O O . ARG A 1 85 ? -16.129 8.164 9.128 1.00 88.75 85 ARG A O 1
ATOM 649 N N . ASP A 1 86 ? -13.944 8.491 8.694 1.00 84.56 86 ASP A N 1
ATOM 650 C CA . ASP A 1 86 ? -13.992 9.951 8.787 1.00 84.56 86 ASP A CA 1
ATOM 651 C C . ASP A 1 86 ? -14.536 10.600 7.494 1.00 84.56 86 ASP A C 1
ATOM 653 O O . ASP A 1 86 ? -14.924 9.935 6.527 1.00 84.56 86 ASP A O 1
ATOM 657 N N . PHE A 1 87 ? -14.539 11.935 7.443 1.00 85.69 87 PHE A N 1
ATOM 658 C CA . PHE A 1 87 ? -14.979 12.702 6.271 1.00 85.69 87 PHE A CA 1
ATOM 659 C C . PHE A 1 87 ? -14.073 12.532 5.034 1.00 85.69 87 PHE A C 1
ATOM 661 O O . PHE A 1 87 ? -14.496 12.835 3.914 1.00 85.69 87 PHE A O 1
ATOM 668 N N . LEU A 1 88 ? -12.842 12.041 5.208 1.00 84.50 88 LEU A N 1
ATOM 669 C CA . LEU A 1 88 ? -11.929 11.648 4.131 1.00 84.50 88 LEU A CA 1
ATOM 670 C C . LEU A 1 88 ? -12.132 10.186 3.714 1.00 84.50 88 LEU A C 1
ATOM 672 O O . LEU A 1 88 ? -11.451 9.710 2.807 1.00 84.50 88 LEU A O 1
ATOM 676 N N . GLY A 1 89 ? -13.077 9.480 4.335 1.00 88.31 89 GLY A N 1
ATOM 677 C CA . GLY A 1 89 ? -13.330 8.069 4.102 1.00 88.31 89 GLY A CA 1
ATOM 678 C C . GLY A 1 89 ? -12.268 7.149 4.702 1.00 88.31 89 GLY A C 1
ATOM 679 O O . GLY A 1 89 ? -12.294 5.957 4.404 1.00 88.31 89 GLY A O 1
ATOM 680 N N . LYS A 1 90 ? -11.341 7.681 5.502 1.00 92.69 90 LYS A N 1
ATOM 681 C CA . LYS A 1 90 ? -10.267 6.926 6.145 1.00 92.69 90 LYS A CA 1
ATOM 682 C C . LYS A 1 90 ? -10.788 6.243 7.397 1.00 92.69 90 LYS A C 1
ATOM 684 O O . LYS A 1 90 ? -11.686 6.762 8.046 1.00 92.69 90 LYS A O 1
ATOM 689 N N . THR A 1 91 ? -10.206 5.095 7.719 1.00 96.06 91 THR A N 1
ATOM 690 C CA . THR A 1 91 ? -10.463 4.326 8.947 1.00 96.06 91 THR A CA 1
ATOM 691 C C . THR A 1 91 ? -9.338 4.512 9.959 1.00 96.06 91 THR A C 1
ATOM 693 O O . THR A 1 91 ? -8.270 4.976 9.552 1.00 96.06 91 THR A O 1
ATOM 696 N N . PRO A 1 92 ? -9.495 4.105 11.234 1.00 96.94 92 PRO A N 1
ATOM 697 C CA . PRO A 1 92 ? -8.392 4.121 12.196 1.00 96.94 92 PRO A CA 1
ATOM 698 C C . PRO A 1 92 ? -7.125 3.458 11.639 1.00 96.94 92 PRO A C 1
ATOM 700 O O . PRO A 1 92 ? -6.028 3.999 11.745 1.00 96.94 92 PRO A O 1
ATOM 703 N N . LEU A 1 93 ? -7.274 2.343 10.911 1.00 98.00 93 LEU A N 1
ATOM 704 C CA . LEU A 1 93 ? -6.141 1.624 10.328 1.00 98.00 93 LEU A CA 1
ATOM 705 C C . LEU A 1 93 ? -5.352 2.447 9.289 1.00 98.00 93 LEU A C 1
ATOM 707 O O . LEU A 1 93 ? -4.168 2.194 9.101 1.00 98.00 93 LEU A O 1
ATOM 711 N N . HIS A 1 94 ? -5.955 3.459 8.652 1.00 96.44 94 HIS A N 1
ATOM 712 C CA . HIS A 1 94 ? -5.245 4.381 7.750 1.00 96.44 94 HIS A CA 1
ATOM 713 C C . HIS A 1 94 ? -4.313 5.357 8.479 1.00 96.44 94 HIS A C 1
ATOM 715 O O . HIS A 1 94 ? -3.491 6.000 7.831 1.00 96.44 94 HIS A O 1
ATOM 721 N N . TYR A 1 95 ? -4.465 5.506 9.794 1.00 95.06 95 TYR A N 1
ATOM 722 C CA . TYR A 1 95 ? -3.783 6.521 10.593 1.00 95.06 95 TYR A CA 1
ATOM 723 C C . TYR A 1 95 ? -2.765 5.956 11.584 1.00 95.06 95 TYR A C 1
ATOM 725 O O . TYR A 1 95 ? -2.125 6.721 12.302 1.00 95.06 95 TYR A O 1
ATOM 733 N N . VAL A 1 96 ? -2.603 4.634 11.635 1.00 96.50 96 VAL A N 1
ATOM 734 C CA . VAL A 1 96 ? -1.702 3.986 12.591 1.00 96.50 96 VAL A CA 1
ATOM 735 C C . VAL A 1 96 ? -0.259 4.451 12.407 1.00 96.50 96 VAL A C 1
ATOM 737 O O . VAL A 1 96 ? 0.285 4.455 11.302 1.00 96.50 96 VAL A O 1
ATOM 740 N N . SER A 1 97 ? 0.374 4.801 13.521 1.00 94.75 97 SER A N 1
ATOM 741 C CA . SER A 1 97 ? 1.781 5.209 13.584 1.00 94.75 97 SER A CA 1
ATOM 742 C C . SER A 1 97 ? 2.672 4.182 14.290 1.00 94.75 97 SER A C 1
ATOM 744 O O . SER A 1 97 ? 3.890 4.340 14.309 1.00 94.75 97 SER A O 1
ATOM 746 N N . SER A 1 98 ? 2.088 3.104 14.828 1.00 97.31 98 SER A N 1
ATOM 747 C CA . SER A 1 98 ? 2.806 1.984 15.441 1.00 97.31 98 SER A CA 1
ATOM 748 C C . SER A 1 98 ? 2.258 0.631 14.986 1.00 97.31 98 SER A C 1
ATOM 750 O O . SER A 1 98 ? 1.095 0.491 14.587 1.00 97.31 98 SER A O 1
ATOM 752 N N . LYS A 1 99 ? 3.106 -0.398 15.069 1.00 97.56 99 LYS A N 1
ATOM 753 C CA . LYS A 1 99 ? 2.710 -1.779 14.774 1.00 97.56 99 LYS A CA 1
ATOM 754 C C . LYS A 1 99 ? 1.721 -2.304 15.814 1.00 97.56 99 LYS A C 1
ATOM 756 O O . LYS A 1 99 ? 0.840 -3.089 15.476 1.00 97.56 99 LYS A O 1
ATOM 761 N N . GLU A 1 100 ? 1.849 -1.868 17.060 1.00 98.25 100 GLU A N 1
ATOM 762 C CA . GLU A 1 100 ? 0.980 -2.232 18.174 1.00 98.25 100 GLU A CA 1
ATOM 763 C C . GLU A 1 100 ? -0.443 -1.705 17.964 1.00 98.25 100 GLU A C 1
ATOM 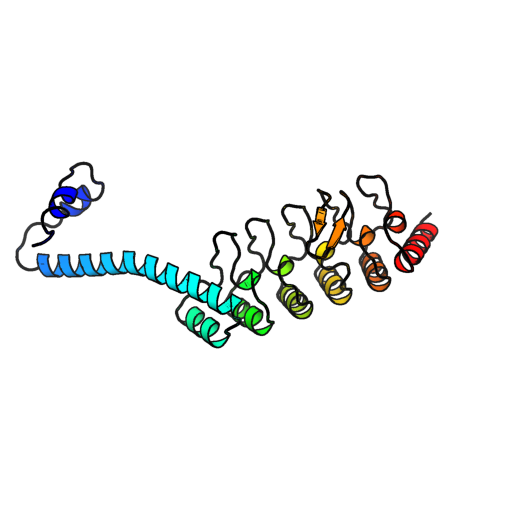765 O O . GLU A 1 100 ? -1.393 -2.467 18.139 1.00 98.25 100 GLU A O 1
ATOM 770 N N . ALA A 1 101 ? -0.597 -0.459 17.502 1.00 98.25 101 ALA A N 1
ATOM 771 C CA . ALA A 1 101 ? -1.899 0.106 17.144 1.00 98.25 101 ALA A CA 1
ATOM 772 C C . ALA A 1 101 ? -2.533 -0.647 15.966 1.00 98.25 101 ALA A C 1
ATOM 774 O O . ALA A 1 101 ? -3.702 -1.033 16.030 1.00 98.25 101 ALA A O 1
ATOM 775 N N . ALA A 1 102 ? -1.752 -0.925 14.914 1.00 98.44 102 ALA A N 1
ATOM 776 C CA . ALA A 1 102 ? -2.217 -1.722 13.778 1.00 98.44 102 ALA A CA 1
ATOM 777 C C . ALA A 1 102 ? -2.679 -3.116 14.220 1.00 98.44 102 ALA A C 1
ATOM 779 O O . ALA A 1 102 ? -3.760 -3.561 13.841 1.00 98.44 102 ALA A O 1
ATOM 780 N N . ARG A 1 103 ? -1.887 -3.785 15.063 1.00 98.50 103 ARG A N 1
ATOM 781 C CA . ARG A 1 103 ? -2.221 -5.098 15.612 1.00 98.50 103 ARG A CA 1
ATOM 782 C C . ARG A 1 103 ? -3.497 -5.057 16.439 1.00 98.50 103 ARG A C 1
ATOM 784 O O . ARG A 1 103 ? -4.356 -5.903 16.233 1.00 98.50 103 ARG A O 1
ATOM 791 N N . LEU A 1 104 ? -3.638 -4.083 17.337 1.00 98.44 104 LEU A N 1
ATOM 792 C CA . LEU A 1 104 ? -4.830 -3.938 18.171 1.00 98.44 104 LEU A CA 1
ATOM 793 C C . LEU A 1 104 ? -6.099 -3.820 17.316 1.00 98.44 104 LEU A C 1
ATOM 795 O O . LEU A 1 104 ? -7.089 -4.489 17.600 1.00 98.44 104 LEU A O 1
ATOM 799 N N . LEU A 1 105 ? -6.062 -3.016 16.252 1.00 98.44 105 LEU A N 1
ATOM 800 C CA . LEU A 1 105 ? -7.191 -2.854 15.335 1.00 98.44 105 LEU A CA 1
ATOM 801 C C . LEU A 1 105 ? -7.476 -4.137 14.537 1.00 98.44 105 LEU A C 1
ATOM 803 O O . LEU A 1 105 ? -8.626 -4.567 14.457 1.00 98.44 105 LEU A O 1
ATOM 807 N N . ILE A 1 106 ? -6.444 -4.776 13.976 1.00 98.56 106 ILE A N 1
ATOM 808 C CA . ILE A 1 106 ? -6.580 -6.002 13.169 1.00 98.56 106 ILE A CA 1
ATOM 809 C C . ILE A 1 106 ? -7.096 -7.171 14.016 1.00 98.56 106 ILE A C 1
ATOM 811 O O . ILE A 1 106 ? -8.024 -7.862 13.597 1.00 98.56 106 ILE A O 1
ATOM 815 N N . ASP A 1 107 ? -6.558 -7.357 15.225 1.00 98.31 107 ASP A N 1
ATOM 816 C CA . ASP A 1 107 ? -6.985 -8.405 16.161 1.00 98.31 107 ASP A CA 1
ATOM 817 C C . ASP A 1 107 ? -8.464 -8.223 16.583 1.00 98.31 107 ASP A C 1
ATOM 819 O O . ASP A 1 107 ? -9.112 -9.192 16.979 1.00 98.31 107 ASP A O 1
ATOM 823 N N . ASN A 1 108 ? -9.024 -7.011 16.442 1.00 97.94 108 ASN A N 1
ATOM 824 C CA . ASN A 1 108 ? -10.436 -6.690 16.689 1.00 97.94 108 ASN A CA 1
ATOM 825 C C . ASN A 1 108 ? -11.284 -6.558 15.405 1.00 97.94 108 ASN A C 1
ATOM 827 O O . ASN A 1 108 ? -12.413 -6.075 15.460 1.00 97.94 108 ASN A O 1
ATOM 831 N N . GLY A 1 109 ? -10.787 -7.024 14.254 1.00 97.62 109 GLY A N 1
ATOM 832 C CA . GLY A 1 109 ? -11.579 -7.143 13.025 1.00 97.62 109 GLY A CA 1
ATOM 833 C C . GLY A 1 109 ? -11.541 -5.931 12.091 1.00 97.62 109 GLY A C 1
ATOM 834 O O . GLY A 1 109 ? -12.445 -5.771 11.266 1.00 97.62 109 GLY A O 1
ATOM 835 N N . ALA A 1 110 ? -10.518 -5.07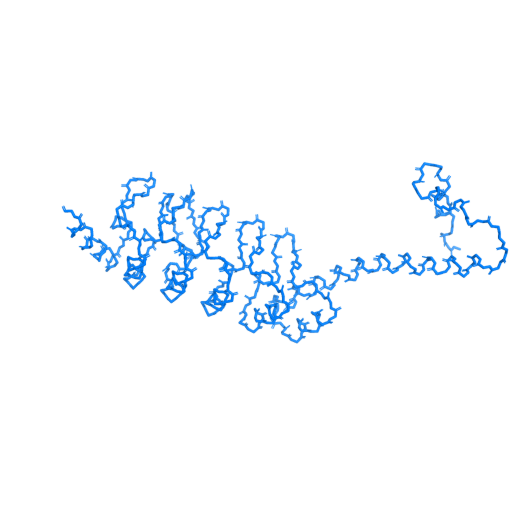9 12.188 1.00 98.12 110 ALA A N 1
ATOM 836 C CA . ALA A 1 110 ? -10.309 -4.026 11.199 1.00 98.12 110 ALA A CA 1
ATOM 837 C C . ALA A 1 110 ? -10.055 -4.613 9.795 1.00 98.12 110 ALA A C 1
ATOM 839 O O . ALA A 1 110 ? -9.224 -5.505 9.613 1.00 98.12 110 ALA A O 1
ATOM 840 N N . ASP A 1 111 ? -10.754 -4.087 8.791 1.00 98.25 111 ASP A N 1
ATOM 841 C CA . ASP A 1 111 ? -10.592 -4.457 7.389 1.00 98.25 111 ASP A CA 1
ATOM 842 C C . ASP A 1 111 ? -9.412 -3.690 6.770 1.00 98.25 111 ASP A C 1
ATOM 844 O O . ASP A 1 111 ? -9.380 -2.459 6.684 1.00 98.25 111 ASP A O 1
ATOM 848 N N . LEU A 1 112 ? -8.435 -4.461 6.294 1.00 98.19 112 LEU A N 1
ATOM 849 C CA . LEU A 1 112 ? -7.194 -4.004 5.669 1.00 98.19 112 LEU A CA 1
ATOM 850 C C . LEU A 1 112 ? -7.390 -3.351 4.292 1.00 98.19 112 LEU A C 1
ATOM 852 O O . LEU A 1 112 ? -6.437 -2.797 3.742 1.00 98.19 112 LEU A O 1
ATOM 856 N N . ASN A 1 113 ? -8.581 -3.460 3.698 1.00 97.81 113 ASN A N 1
ATOM 857 C CA . ASN A 1 113 ? -8.832 -3.122 2.297 1.00 97.81 113 ASN A CA 1
ATOM 858 C C . ASN A 1 113 ? -9.876 -2.019 2.099 1.00 97.81 113 ASN A C 1
ATOM 860 O O . ASN A 1 113 ? -10.235 -1.725 0.955 1.00 97.81 113 ASN A O 1
ATOM 864 N N . ILE A 1 114 ? -10.348 -1.387 3.177 1.00 96.75 114 ILE A N 1
ATOM 865 C CA . ILE A 1 114 ? -11.245 -0.238 3.062 1.00 96.75 114 ILE A CA 1
ATOM 866 C C . ILE A 1 114 ? -10.529 0.881 2.309 1.00 96.75 114 ILE A C 1
ATOM 868 O O . ILE A 1 114 ? -9.406 1.247 2.636 1.00 96.75 114 ILE A O 1
ATOM 872 N N . LEU A 1 115 ? -11.202 1.409 1.288 1.00 96.69 115 LEU A N 1
ATOM 873 C CA . LEU A 1 115 ? -10.704 2.505 0.470 1.00 96.69 115 LEU A CA 1
ATOM 874 C C . LEU A 1 115 ? -11.129 3.848 1.054 1.00 96.69 115 LEU A C 1
ATOM 876 O O . LEU A 1 115 ? -12.329 4.069 1.260 1.00 96.69 115 LEU A O 1
ATOM 880 N N . ASP A 1 116 ? -10.171 4.752 1.233 1.00 92.44 116 ASP A N 1
ATOM 881 C CA . ASP A 1 116 ? -10.436 6.160 1.501 1.00 92.44 116 ASP A CA 1
ATOM 882 C C . ASP A 1 116 ? -11.018 6.884 0.274 1.00 92.44 116 ASP A C 1
ATOM 884 O O . ASP A 1 116 ? -11.196 6.316 -0.811 1.00 92.44 116 ASP A O 1
ATOM 888 N N . ASN A 1 117 ? -11.309 8.177 0.418 1.00 93.19 117 ASN A N 1
ATOM 889 C CA . ASN A 1 117 ? -11.850 8.969 -0.678 1.00 93.19 117 ASN A CA 1
ATOM 890 C C . ASN A 1 117 ? -10.890 9.085 -1.863 1.00 93.19 117 ASN A C 1
ATOM 892 O O . ASN A 1 117 ? -11.360 9.496 -2.914 1.00 93.19 117 ASN A O 1
ATOM 896 N N . ASN A 1 118 ? -9.599 8.758 -1.733 1.00 90.88 118 ASN A N 1
ATOM 897 C CA . ASN A 1 118 ? -8.583 8.713 -2.789 1.00 90.88 118 ASN A CA 1
ATOM 898 C C . ASN A 1 118 ? -8.298 7.300 -3.318 1.00 90.88 118 ASN A C 1
ATOM 900 O O . ASN A 1 118 ? -7.337 7.115 -4.069 1.00 90.88 118 ASN A O 1
ATOM 904 N N . ASN A 1 119 ? -9.168 6.335 -3.012 1.00 94.94 119 ASN A N 1
ATOM 905 C CA . ASN A 1 119 ? -9.013 4.922 -3.352 1.00 94.94 119 ASN A CA 1
ATOM 906 C C . ASN A 1 119 ? -7.743 4.294 -2.756 1.00 94.94 119 ASN A C 1
ATOM 908 O O . ASN A 1 119 ? -7.185 3.354 -3.323 1.00 94.94 119 ASN A O 1
ATOM 912 N N . ARG A 1 120 ? -7.260 4.816 -1.632 1.00 95.44 120 ARG A N 1
ATOM 913 C CA . ARG A 1 120 ? -6.102 4.278 -0.926 1.00 95.44 120 ARG A CA 1
ATOM 914 C C . ARG A 1 120 ? -6.568 3.353 0.182 1.00 95.44 120 ARG A C 1
ATOM 916 O O . ARG A 1 120 ? -7.520 3.672 0.881 1.00 95.44 120 ARG A O 1
ATOM 923 N N . THR A 1 121 ? -5.909 2.206 0.305 1.00 97.38 121 THR A N 1
ATOM 924 C CA . THR A 1 121 ? -6.019 1.339 1.485 1.00 97.38 121 THR A CA 1
ATOM 925 C C . THR A 1 121 ? -5.065 1.826 2.579 1.00 97.38 121 THR A C 1
ATOM 927 O O . THR A 1 121 ? -4.138 2.582 2.273 1.00 97.38 121 THR A O 1
ATOM 930 N N . PRO A 1 122 ? -5.179 1.331 3.825 1.00 97.38 122 PRO A N 1
ATOM 931 C CA . PRO A 1 122 ? -4.201 1.603 4.878 1.00 97.38 122 PRO A CA 1
ATOM 932 C C . PRO A 1 122 ? -2.734 1.402 4.459 1.00 97.38 122 PRO A C 1
ATOM 934 O O . PRO A 1 122 ? -1.867 2.195 4.813 1.00 97.38 122 PRO A O 1
ATOM 937 N N . LEU A 1 123 ? -2.451 0.397 3.621 1.00 97.62 123 LEU A N 1
ATOM 938 C CA . LEU A 1 123 ? -1.101 0.096 3.122 1.00 97.62 123 LEU A CA 1
ATOM 939 C C . LEU A 1 123 ? -0.468 1.232 2.286 1.00 97.62 123 LEU A C 1
ATOM 941 O O . LEU A 1 123 ? 0.757 1.289 2.158 1.00 97.62 123 LEU A O 1
ATOM 945 N N . PHE A 1 124 ? -1.276 2.127 1.709 1.00 94.94 124 PHE A N 1
ATOM 946 C CA . PHE A 1 124 ? -0.782 3.318 1.008 1.00 94.94 124 PHE A CA 1
ATOM 947 C C . PHE A 1 124 ? -0.379 4.453 1.953 1.00 94.94 124 PHE A C 1
ATOM 949 O O . PHE A 1 124 ? 0.431 5.288 1.556 1.00 94.94 124 PHE A O 1
ATOM 956 N N . GLU A 1 125 ? -0.970 4.514 3.146 1.00 93.00 125 GLU A N 1
ATOM 957 C CA . GLU A 1 125 ? -0.863 5.667 4.048 1.00 93.00 125 GLU A CA 1
ATOM 958 C C . GLU A 1 125 ? 0.198 5.474 5.138 1.00 93.00 125 GLU A C 1
ATOM 960 O O . GLU A 1 125 ? 0.744 6.456 5.631 1.00 93.00 125 GLU A O 1
ATOM 965 N N . VAL A 1 126 ? 0.545 4.231 5.488 1.00 94.38 126 VAL A N 1
ATOM 966 C CA . VAL A 1 126 ? 1.588 3.965 6.492 1.00 94.38 126 VAL A CA 1
ATOM 967 C C . VAL A 1 126 ? 2.971 4.377 5.992 1.00 94.38 126 VAL A C 1
ATOM 969 O O . VAL A 1 126 ? 3.368 4.015 4.885 1.00 94.38 126 VAL A O 1
ATOM 972 N N . ASP A 1 127 ? 3.737 5.087 6.821 1.00 91.06 127 ASP A N 1
ATOM 973 C CA . ASP A 1 127 ? 5.095 5.546 6.487 1.00 91.06 127 ASP A CA 1
ATOM 974 C C . ASP A 1 127 ? 6.218 4.646 6.998 1.00 91.06 127 ASP A C 1
ATOM 976 O O . ASP A 1 127 ? 7.316 4.641 6.434 1.00 91.06 127 ASP A O 1
ATOM 980 N N . ASP A 1 128 ? 5.928 3.818 7.997 1.00 95.56 128 ASP A N 1
ATOM 981 C CA . ASP A 1 128 ? 6.891 2.885 8.563 1.00 95.56 128 ASP A CA 1
ATOM 982 C C . ASP A 1 128 ? 6.947 1.570 7.747 1.00 95.56 128 ASP A C 1
ATOM 984 O O . ASP A 1 128 ? 5.919 0.898 7.578 1.00 95.56 128 ASP A O 1
ATOM 988 N N . PRO A 1 129 ? 8.131 1.165 7.240 1.00 96.69 129 PRO A N 1
ATOM 989 C CA . PRO A 1 129 ? 8.313 -0.105 6.541 1.00 96.69 129 PRO A CA 1
ATOM 990 C C . PRO A 1 129 ? 7.883 -1.341 7.341 1.00 96.69 129 PRO A C 1
ATOM 992 O O . PRO A 1 129 ? 7.371 -2.286 6.745 1.00 96.69 129 PRO A O 1
ATOM 995 N N . ASP A 1 130 ? 8.090 -1.363 8.656 1.00 97.75 130 ASP A N 1
ATOM 996 C CA . ASP A 1 130 ? 7.771 -2.510 9.508 1.00 97.75 130 ASP A CA 1
ATOM 997 C C . ASP A 1 130 ? 6.255 -2.645 9.709 1.00 97.75 130 ASP A C 1
ATOM 999 O O . ASP A 1 130 ? 5.735 -3.766 9.727 1.00 97.75 130 ASP A O 1
ATOM 1003 N N . ILE A 1 131 ? 5.528 -1.521 9.768 1.00 98.25 131 ILE A N 1
ATOM 1004 C CA . ILE A 1 131 ? 4.057 -1.519 9.742 1.00 98.25 131 ILE A CA 1
ATOM 1005 C C . ILE A 1 131 ? 3.568 -2.005 8.376 1.00 98.25 131 ILE A C 1
ATOM 1007 O O . ILE A 1 131 ? 2.723 -2.894 8.316 1.00 98.25 131 ILE A O 1
ATOM 1011 N N . ALA A 1 132 ? 4.126 -1.492 7.275 1.00 98.25 132 ALA A N 1
ATOM 1012 C CA . ALA A 1 132 ? 3.743 -1.921 5.928 1.00 98.25 132 ALA A CA 1
ATOM 1013 C C . ALA A 1 132 ? 3.939 -3.431 5.723 1.00 98.25 132 ALA A C 1
ATOM 1015 O O . ALA A 1 132 ? 3.043 -4.108 5.222 1.00 98.25 132 ALA A O 1
ATOM 1016 N N . ILE A 1 133 ? 5.087 -3.972 6.151 1.00 98.44 133 ILE A N 1
ATOM 1017 C CA . ILE A 1 133 ? 5.368 -5.414 6.114 1.00 98.44 133 ILE A CA 1
ATOM 1018 C C . ILE A 1 133 ? 4.336 -6.182 6.937 1.00 98.44 133 ILE A C 1
ATOM 1020 O O . ILE A 1 133 ? 3.798 -7.170 6.445 1.00 98.44 133 ILE A O 1
ATOM 1024 N N . TYR A 1 134 ? 4.018 -5.711 8.143 1.00 98.56 134 TYR A N 1
ATOM 1025 C CA . TYR A 1 134 ? 3.014 -6.351 8.985 1.00 98.56 134 TYR A CA 1
ATOM 1026 C C . TYR A 1 134 ? 1.625 -6.376 8.327 1.00 98.56 134 TYR A C 1
ATOM 1028 O O . TYR A 1 134 ? 0.998 -7.430 8.285 1.00 98.56 134 TYR A O 1
ATOM 1036 N N . LEU A 1 135 ? 1.171 -5.267 7.730 1.00 98.56 135 LEU A N 1
ATOM 1037 C CA . LEU A 1 135 ? -0.107 -5.228 7.006 1.00 98.56 135 LEU A CA 1
ATOM 1038 C C . LEU A 1 135 ? -0.131 -6.215 5.825 1.00 98.56 135 LEU A C 1
ATOM 1040 O O . LEU A 1 135 ? -1.138 -6.890 5.610 1.00 98.56 135 LEU A O 1
ATOM 1044 N N . ILE A 1 136 ? 0.972 -6.327 5.075 1.00 98.50 136 ILE A N 1
ATOM 1045 C CA . ILE A 1 136 ? 1.107 -7.295 3.972 1.00 98.50 136 ILE A CA 1
ATOM 1046 C C . ILE A 1 136 ? 1.017 -8.730 4.504 1.00 98.50 136 ILE A C 1
ATOM 1048 O O . ILE A 1 136 ? 0.296 -9.549 3.940 1.00 98.50 136 ILE A O 1
ATOM 1052 N N . GLU A 1 137 ? 1.715 -9.033 5.601 1.00 97.94 137 GLU A N 1
ATOM 1053 C CA . GLU A 1 137 ? 1.698 -10.352 6.248 1.00 97.94 137 GLU A CA 1
ATOM 1054 C C . GLU A 1 137 ? 0.313 -10.707 6.816 1.00 97.94 137 GLU A C 1
ATOM 1056 O O . GLU A 1 137 ? -0.064 -11.878 6.823 1.00 97.94 137 GLU A O 1
ATOM 1061 N N . CYS A 1 138 ? -0.480 -9.707 7.210 1.00 97.94 138 CYS A N 1
ATOM 1062 C CA . CYS A 1 138 ? -1.878 -9.863 7.613 1.00 97.94 138 CYS A CA 1
ATOM 1063 C C . CYS A 1 138 ? -2.868 -9.972 6.436 1.00 97.94 138 CYS A C 1
ATOM 1065 O O . CYS A 1 138 ? -4.061 -10.154 6.669 1.00 97.94 138 CYS A O 1
ATOM 1067 N N . GLY A 1 139 ? -2.408 -9.895 5.182 1.00 97.25 139 GLY A N 1
ATOM 1068 C CA . GLY A 1 139 ? -3.249 -10.090 3.998 1.00 97.25 139 GLY A CA 1
ATOM 1069 C C . GLY A 1 139 ? -3.833 -8.811 3.394 1.00 97.25 139 GLY A C 1
ATOM 1070 O O . GLY A 1 139 ? -4.842 -8.877 2.688 1.00 97.25 139 GLY A O 1
ATOM 1071 N N . ALA A 1 140 ? -3.219 -7.647 3.633 1.00 98.00 140 ALA A N 1
ATOM 1072 C CA . ALA A 1 140 ? -3.577 -6.429 2.910 1.00 98.00 140 ALA A CA 1
ATOM 1073 C C . ALA A 1 140 ? -3.417 -6.626 1.393 1.00 98.00 140 ALA A C 1
ATOM 1075 O O . ALA A 1 140 ? -2.420 -7.173 0.916 1.00 98.00 140 ALA A O 1
ATOM 1076 N N . SER A 1 141 ? -4.388 -6.156 0.610 1.00 97.75 141 SER A N 1
ATOM 1077 C CA . SER A 1 141 ? -4.354 -6.308 -0.841 1.00 97.75 141 SER A CA 1
ATOM 1078 C C . SER A 1 141 ? -3.236 -5.473 -1.461 1.00 97.75 141 SER A C 1
ATOM 1080 O O . SER A 1 141 ? -3.203 -4.245 -1.370 1.00 97.75 141 SER A O 1
ATOM 1082 N N . VAL A 1 142 ? -2.331 -6.156 -2.158 1.00 97.75 142 VAL A N 1
ATOM 1083 C CA . VAL A 1 142 ? -1.098 -5.572 -2.707 1.00 97.75 142 VAL A CA 1
ATOM 1084 C C . VAL A 1 142 ? -1.245 -5.020 -4.130 1.00 97.75 142 VAL A C 1
ATOM 1086 O O . VAL A 1 142 ? -0.298 -4.454 -4.676 1.00 97.75 142 VAL A O 1
ATOM 1089 N N . ASN A 1 143 ? -2.419 -5.189 -4.749 1.00 96.75 143 ASN A N 1
ATOM 1090 C CA . ASN A 1 143 ? -2.676 -4.828 -6.151 1.00 96.75 143 ASN A CA 1
ATOM 1091 C C . ASN A 1 143 ? -3.766 -3.759 -6.336 1.00 96.75 143 ASN A C 1
ATOM 1093 O O . ASN A 1 143 ? -4.017 -3.350 -7.475 1.00 96.75 143 ASN A O 1
ATOM 1097 N N . LEU A 1 144 ? -4.410 -3.304 -5.253 1.00 95.12 144 LEU A N 1
ATOM 1098 C CA . LEU A 1 144 ? -5.375 -2.205 -5.326 1.00 95.12 144 LEU A CA 1
ATOM 1099 C C . LEU A 1 144 ? -4.699 -0.917 -5.794 1.00 95.12 144 LEU A C 1
ATOM 1101 O O . LEU A 1 144 ? -3.493 -0.729 -5.633 1.00 95.12 144 LEU A O 1
ATOM 1105 N N . ARG A 1 145 ? -5.489 -0.065 -6.446 1.00 92.12 145 ARG A N 1
ATOM 1106 C CA . ARG A 1 145 ? -5.011 1.141 -7.112 1.00 92.12 145 ARG A CA 1
ATOM 1107 C C . ARG A 1 145 ? -5.651 2.377 -6.511 1.00 92.12 145 ARG A C 1
ATOM 1109 O O . ARG A 1 145 ? -6.876 2.422 -6.410 1.00 92.12 145 ARG A O 1
ATOM 1116 N N . ASP A 1 146 ? -4.832 3.382 -6.223 1.00 91.62 146 ASP A N 1
ATOM 1117 C CA . ASP A 1 146 ? -5.337 4.698 -5.839 1.00 91.62 146 ASP A CA 1
ATOM 1118 C C . ASP A 1 146 ? -5.945 5.452 -7.039 1.00 91.62 146 ASP A C 1
ATOM 1120 O O . ASP A 1 146 ? -5.957 4.966 -8.178 1.00 91.62 146 ASP A O 1
ATOM 1124 N N . LYS A 1 147 ? -6.484 6.652 -6.801 1.00 88.12 147 LYS A N 1
ATOM 1125 C CA . LYS A 1 147 ? -7.070 7.505 -7.852 1.00 88.12 147 LYS A CA 1
ATOM 1126 C C . LYS A 1 147 ? -6.116 7.813 -9.008 1.00 88.12 147 LYS A C 1
ATOM 1128 O O . LYS A 1 147 ? -6.572 7.979 -10.142 1.00 88.12 147 LYS A O 1
ATOM 1133 N N . ASP A 1 148 ? -4.817 7.864 -8.737 1.00 83.00 148 ASP A N 1
ATOM 1134 C CA . ASP A 1 148 ? -3.772 8.110 -9.731 1.00 83.00 148 ASP A CA 1
ATOM 1135 C C . ASP A 1 148 ? -3.231 6.807 -10.345 1.00 83.00 148 ASP A C 1
ATOM 1137 O O . ASP A 1 148 ? -2.379 6.817 -11.237 1.00 83.00 148 ASP A O 1
ATOM 1141 N N . SER A 1 149 ? -3.835 5.675 -9.973 1.00 88.31 149 SER A N 1
ATOM 1142 C CA . SER A 1 149 ? -3.514 4.321 -10.416 1.00 88.31 149 SER A CA 1
ATOM 1143 C C . SER A 1 149 ? -2.169 3.787 -9.938 1.00 88.31 149 SER A C 1
ATOM 1145 O O . SER A 1 149 ? -1.650 2.844 -10.545 1.00 88.31 149 SER A O 1
ATOM 1147 N N . PHE A 1 150 ? -1.625 4.339 -8.855 1.00 90.88 150 PHE A N 1
ATOM 1148 C CA . PHE A 1 150 ? -0.495 3.737 -8.163 1.00 90.88 150 PHE A CA 1
ATOM 1149 C C . PHE A 1 150 ? -0.932 2.454 -7.471 1.00 90.88 150 PHE A C 1
ATOM 1151 O O . PHE A 1 150 ? -2.011 2.392 -6.895 1.00 90.88 150 PHE A O 1
ATOM 1158 N N . THR A 1 151 ? -0.078 1.435 -7.520 1.00 93.94 151 THR A N 1
ATOM 1159 C CA . THR A 1 151 ? -0.192 0.242 -6.667 1.00 93.94 151 THR A CA 1
ATOM 1160 C C . THR A 1 151 ? 0.737 0.394 -5.460 1.00 93.94 151 THR A C 1
ATOM 1162 O O . THR A 1 151 ? 1.717 1.142 -5.565 1.00 93.94 151 THR A O 1
ATOM 1165 N N . PRO A 1 152 ? 0.535 -0.353 -4.358 1.00 95.50 152 PRO A N 1
ATOM 1166 C CA . PRO A 1 152 ? 1.469 -0.373 -3.232 1.00 95.50 152 PRO A CA 1
ATOM 1167 C C . PRO A 1 152 ? 2.928 -0.598 -3.651 1.00 95.50 152 PRO A C 1
ATOM 1169 O O . PRO A 1 152 ? 3.833 0.030 -3.107 1.00 95.50 152 PRO A O 1
ATOM 1172 N N . LEU A 1 153 ? 3.170 -1.420 -4.680 1.00 95.88 153 LEU A N 1
ATOM 1173 C CA . LEU A 1 153 ? 4.521 -1.659 -5.197 1.00 95.88 153 LEU A CA 1
ATOM 1174 C C . LEU A 1 153 ? 5.175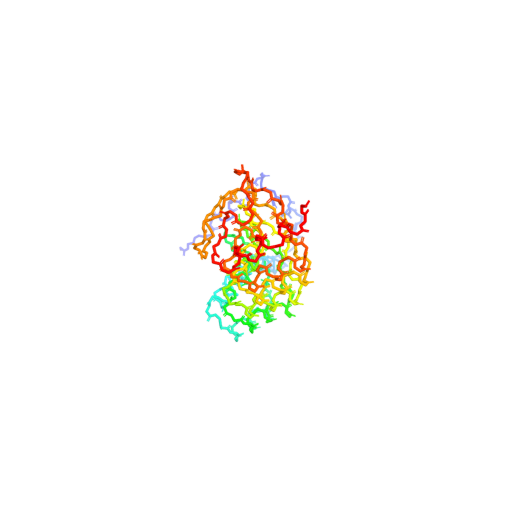 -0.397 -5.771 1.00 95.88 153 LEU A C 1
ATOM 1176 O O . LEU A 1 153 ? 6.375 -0.226 -5.603 1.00 95.88 153 LEU A O 1
ATOM 1180 N N . HIS A 1 154 ? 4.416 0.510 -6.391 1.00 92.88 154 HIS A N 1
ATOM 1181 C CA . HIS A 1 154 ? 4.967 1.791 -6.839 1.00 92.88 154 HIS A CA 1
ATOM 1182 C C . HIS A 1 154 ? 5.335 2.700 -5.660 1.00 92.88 154 HIS A C 1
ATOM 1184 O O . HIS A 1 154 ? 6.354 3.383 -5.722 1.00 92.88 154 HIS A O 1
ATOM 1190 N N . ILE A 1 155 ? 4.536 2.687 -4.586 1.00 91.06 155 ILE A N 1
ATOM 1191 C CA . ILE A 1 155 ? 4.793 3.467 -3.363 1.00 91.06 155 ILE A CA 1
ATOM 1192 C C . ILE A 1 155 ? 6.085 3.008 -2.686 1.00 91.06 155 ILE A C 1
ATOM 1194 O O . ILE A 1 155 ? 6.922 3.819 -2.287 1.00 91.06 155 ILE A O 1
ATOM 1198 N N . TRP A 1 156 ? 6.260 1.692 -2.595 1.00 94.00 156 TRP A N 1
ATOM 1199 C CA . TRP A 1 156 ? 7.327 1.056 -1.831 1.00 94.00 156 TRP A CA 1
ATOM 1200 C C . TRP A 1 156 ? 8.512 0.587 -2.675 1.00 94.00 156 TRP A C 1
ATOM 1202 O O . TRP A 1 156 ? 9.414 -0.055 -2.141 1.00 94.00 156 TRP A O 1
ATOM 1212 N N . VAL A 1 157 ? 8.562 0.930 -3.968 1.00 92.25 157 VAL A N 1
ATOM 1213 C CA . VAL A 1 157 ? 9.586 0.435 -4.904 1.00 92.25 157 VAL A CA 1
ATOM 1214 C C . VAL A 1 157 ? 11.008 0.674 -4.387 1.00 92.25 157 VAL A C 1
ATOM 1216 O O . VAL A 1 157 ? 11.856 -0.213 -4.424 1.00 92.25 157 VAL A O 1
ATOM 1219 N N . ASN A 1 158 ? 11.267 1.835 -3.786 1.00 88.69 158 ASN A N 1
ATOM 1220 C CA . ASN A 1 158 ? 12.598 2.185 -3.286 1.00 88.69 158 ASN A CA 1
ATOM 1221 C C . ASN A 1 158 ? 12.908 1.650 -1.874 1.00 88.69 158 ASN A C 1
ATOM 1223 O O . ASN A 1 158 ? 14.024 1.830 -1.394 1.00 88.69 158 ASN A O 1
ATOM 1227 N N . HIS A 1 159 ? 11.980 0.925 -1.244 1.00 93.62 159 HIS A N 1
ATOM 1228 C CA . HIS A 1 159 ? 12.205 0.181 -0.004 1.00 93.62 159 HIS A CA 1
ATOM 1229 C C . HIS A 1 159 ? 12.293 -1.314 -0.313 1.00 93.62 159 HIS A C 1
ATOM 1231 O O . HIS A 1 159 ? 11.303 -2.036 -0.214 1.00 93.62 159 HIS A O 1
ATOM 1237 N N . SER A 1 160 ? 13.489 -1.799 -0.657 1.00 93.31 160 SER A N 1
ATOM 1238 C CA . SER A 1 160 ? 13.678 -3.156 -1.196 1.00 93.31 160 SER A CA 1
ATOM 1239 C C . SER A 1 160 ? 13.055 -4.262 -0.335 1.00 93.31 160 SER A C 1
ATOM 1241 O O . SER A 1 160 ? 12.498 -5.203 -0.886 1.00 93.31 160 SER A O 1
ATOM 1243 N N . LYS A 1 161 ? 13.070 -4.135 1.002 1.00 96.25 161 LYS A N 1
ATOM 1244 C CA . LYS A 1 161 ? 12.421 -5.101 1.910 1.00 96.25 161 LYS A CA 1
ATOM 1245 C C . LYS A 1 161 ? 10.897 -5.145 1.740 1.00 96.25 161 LYS A C 1
ATOM 1247 O O . LYS A 1 161 ? 10.331 -6.229 1.636 1.00 96.25 161 LYS A O 1
ATOM 1252 N N . VAL A 1 162 ? 10.244 -3.982 1.689 1.00 97.19 162 VAL A N 1
ATOM 1253 C CA . VAL A 1 162 ? 8.785 -3.886 1.519 1.00 97.19 162 VAL A CA 1
ATOM 1254 C C . VAL A 1 162 ? 8.398 -4.287 0.097 1.00 97.19 162 VAL A C 1
ATOM 1256 O O . VAL A 1 162 ? 7.493 -5.093 -0.077 1.00 97.19 162 VAL A O 1
ATOM 1259 N N . ALA A 1 163 ? 9.134 -3.818 -0.918 1.00 96.81 163 ALA A N 1
ATOM 1260 C CA . ALA A 1 163 ? 8.938 -4.231 -2.308 1.00 96.81 163 ALA A CA 1
ATOM 1261 C C . ALA A 1 163 ? 9.035 -5.757 -2.468 1.00 96.81 163 ALA A C 1
ATOM 1263 O O . ALA A 1 163 ? 8.177 -6.367 -3.099 1.00 96.81 163 ALA A O 1
ATOM 1264 N N . HIS A 1 164 ? 10.030 -6.389 -1.838 1.00 97.56 164 HIS A N 1
ATOM 1265 C CA . HIS A 1 164 ? 10.172 -7.845 -1.844 1.00 97.56 164 HIS A CA 1
ATOM 1266 C C . HIS A 1 164 ? 8.974 -8.541 -1.194 1.00 97.56 164 HIS A C 1
ATOM 1268 O O . HIS A 1 164 ? 8.442 -9.493 -1.759 1.00 97.56 164 HIS A O 1
ATOM 1274 N N . ARG A 1 165 ? 8.499 -8.047 -0.043 1.00 98.19 165 ARG A N 1
ATOM 1275 C CA . ARG A 1 165 ? 7.297 -8.584 0.618 1.00 98.19 165 ARG A CA 1
ATOM 1276 C C . ARG A 1 165 ? 6.043 -8.435 -0.238 1.00 98.19 165 ARG A C 1
ATOM 1278 O O . ARG A 1 165 ? 5.282 -9.390 -0.341 1.00 98.19 165 ARG A O 1
ATOM 1285 N N . LEU A 1 166 ? 5.864 -7.298 -0.906 1.00 98.31 166 LEU A N 1
ATOM 1286 C CA . LEU A 1 166 ? 4.761 -7.085 -1.845 1.00 98.31 166 LEU A CA 1
ATOM 1287 C C . LEU A 1 166 ? 4.794 -8.093 -2.999 1.00 98.31 166 LEU A C 1
ATOM 1289 O O . LEU A 1 166 ? 3.761 -8.660 -3.343 1.00 98.31 166 LEU A O 1
ATOM 1293 N N . LEU A 1 167 ? 5.972 -8.346 -3.574 1.00 98.12 167 LEU A N 1
ATOM 1294 C CA . LEU A 1 167 ? 6.145 -9.307 -4.668 1.00 98.12 167 LEU A CA 1
ATOM 1295 C C . LEU A 1 167 ? 5.879 -10.749 -4.217 1.00 98.12 167 LEU A C 1
ATOM 1297 O O . LEU A 1 167 ? 5.181 -11.480 -4.915 1.00 98.12 167 LEU A O 1
ATOM 1301 N N . ILE A 1 168 ? 6.344 -11.136 -3.024 1.00 97.75 168 ILE A N 1
ATOM 1302 C CA . ILE A 1 168 ? 5.980 -12.420 -2.397 1.00 97.75 168 ILE A CA 1
ATOM 1303 C C . ILE A 1 168 ? 4.459 -12.512 -2.196 1.00 97.75 168 ILE A C 1
ATOM 1305 O O . ILE A 1 168 ? 3.873 -13.560 -2.452 1.00 97.75 168 ILE A O 1
ATOM 1309 N N . GLY A 1 169 ? 3.812 -11.411 -1.801 1.00 96.31 169 GLY A N 1
ATOM 1310 C CA . GLY A 1 169 ? 2.356 -11.295 -1.671 1.00 96.31 169 GLY A CA 1
ATOM 1311 C C . GLY A 1 169 ? 1.588 -11.254 -3.000 1.00 96.31 169 GLY A C 1
ATOM 1312 O O . GLY A 1 169 ? 0.372 -11.073 -2.987 1.00 96.31 169 GLY A O 1
ATOM 1313 N N . GLY A 1 170 ? 2.258 -11.406 -4.149 1.00 97.31 170 GLY A N 1
ATOM 1314 C CA . GLY A 1 170 ? 1.619 -11.444 -5.467 1.00 97.31 170 GLY A CA 1
ATOM 1315 C C . GLY A 1 170 ? 1.376 -10.074 -6.101 1.00 97.31 170 GLY A C 1
ATOM 1316 O O . GLY A 1 170 ? 0.503 -9.942 -6.965 1.00 97.31 170 GLY A O 1
ATOM 1317 N N . ALA A 1 171 ? 2.112 -9.036 -5.695 1.00 97.94 171 ALA A N 1
ATOM 1318 C CA . ALA A 1 171 ? 2.066 -7.746 -6.376 1.00 97.94 171 ALA A CA 1
ATOM 1319 C C . ALA A 1 171 ? 2.521 -7.893 -7.834 1.00 97.94 171 ALA A C 1
ATOM 1321 O O . ALA A 1 171 ? 3.559 -8.488 -8.107 1.00 97.94 171 ALA A O 1
ATOM 1322 N N . ASN A 1 172 ? 1.767 -7.324 -8.774 1.00 97.44 172 ASN A N 1
ATOM 1323 C CA . ASN A 1 172 ? 2.111 -7.362 -10.193 1.00 97.44 172 ASN A CA 1
ATOM 1324 C C . ASN A 1 172 ? 3.244 -6.356 -10.506 1.00 97.44 172 ASN A C 1
ATOM 1326 O O . ASN A 1 172 ? 2.977 -5.146 -10.514 1.00 97.44 172 ASN A O 1
ATOM 1330 N N . PRO A 1 173 ? 4.475 -6.806 -10.833 1.00 96.94 173 PRO A N 1
ATOM 1331 C CA . PRO A 1 173 ? 5.595 -5.906 -11.127 1.00 96.94 173 PRO A CA 1
ATOM 1332 C C . PRO A 1 173 ? 5.426 -5.123 -12.438 1.00 96.94 173 PRO A C 1
ATOM 1334 O O . PRO A 1 173 ? 6.039 -4.069 -12.618 1.00 96.94 173 PRO A O 1
ATOM 1337 N N . ASN A 1 174 ? 4.561 -5.607 -13.333 1.00 96.62 174 ASN A N 1
ATOM 1338 C CA . ASN A 1 174 ? 4.314 -5.054 -14.664 1.00 96.62 174 ASN A CA 1
ATOM 1339 C C . ASN A 1 174 ? 3.089 -4.133 -14.715 1.00 96.62 174 ASN A C 1
ATOM 1341 O O . ASN A 1 174 ? 2.685 -3.686 -15.790 1.00 96.62 174 ASN A O 1
ATOM 1345 N N . ALA A 1 175 ? 2.472 -3.837 -13.568 1.00 94.81 175 ALA A N 1
ATOM 1346 C CA . ALA A 1 175 ? 1.367 -2.892 -13.507 1.00 94.81 175 ALA A CA 1
ATOM 1347 C C . ALA A 1 175 ? 1.826 -1.510 -13.997 1.00 94.81 175 ALA A C 1
ATOM 1349 O O . ALA A 1 175 ? 2.725 -0.910 -13.419 1.00 94.81 175 ALA A O 1
ATOM 1350 N N . GLN A 1 176 ? 1.194 -1.002 -15.056 1.00 91.81 176 GLN A N 1
ATOM 1351 C CA . GLN A 1 176 ? 1.473 0.331 -15.586 1.00 91.81 176 GLN A CA 1
ATOM 1352 C C . GLN A 1 176 ? 0.558 1.388 -14.963 1.00 91.81 176 GLN A C 1
ATOM 1354 O O . GLN A 1 176 ? -0.667 1.209 -14.907 1.00 91.81 176 GLN A O 1
ATOM 1359 N N . LEU A 1 177 ? 1.145 2.525 -14.585 1.00 88.12 177 LEU A N 1
ATOM 1360 C CA . LEU A 1 177 ? 0.404 3.695 -14.119 1.00 88.12 177 LEU A CA 1
ATOM 1361 C C . LEU A 1 177 ? -0.518 4.243 -15.218 1.00 88.12 177 LEU A C 1
ATOM 1363 O O . LEU A 1 177 ? -0.082 4.529 -16.338 1.00 88.12 177 LEU A O 1
ATOM 1367 N N . ALA A 1 178 ? -1.801 4.435 -14.906 1.00 83.25 178 ALA A N 1
ATOM 1368 C CA . ALA A 1 178 ? -2.756 5.001 -15.861 1.00 83.25 178 ALA A CA 1
ATOM 1369 C C . ALA A 1 178 ? -2.592 6.519 -16.019 1.00 83.25 178 ALA A C 1
ATOM 1371 O O . ALA A 1 178 ? -2.891 7.061 -17.086 1.00 83.25 178 ALA A O 1
ATOM 1372 N N . ARG A 1 179 ? -2.101 7.207 -14.985 1.00 71.12 179 ARG A N 1
ATOM 1373 C CA . ARG A 1 179 ? -1.770 8.635 -14.990 1.00 71.12 179 ARG A CA 1
ATOM 1374 C C . ARG A 1 179 ? -0.334 8.805 -14.490 1.00 71.12 179 ARG A C 1
ATOM 1376 O O . ARG A 1 179 ? 0.149 7.993 -13.716 1.00 71.12 179 ARG A O 1
ATOM 1383 N N . GLY A 1 180 ? 0.385 9.791 -15.025 1.00 70.44 180 GLY A N 1
ATOM 1384 C CA . GLY A 1 180 ? 1.634 10.225 -14.394 1.00 70.44 180 GLY A CA 1
ATOM 1385 C C . GLY A 1 180 ? 1.297 11.067 -13.166 1.00 70.44 180 GLY A C 1
ATOM 1386 O O . GLY A 1 180 ? 0.210 11.639 -13.114 1.00 70.44 180 GLY A O 1
ATOM 1387 N N . GLY A 1 181 ? 2.202 11.159 -12.202 1.00 69.06 181 GLY A N 1
ATOM 1388 C CA . GLY A 1 181 ? 1.962 11.898 -10.969 1.00 69.06 181 GLY A CA 1
ATOM 1389 C C . GLY A 1 181 ? 3.203 11.974 -10.096 1.00 69.06 181 GLY A C 1
ATOM 1390 O O . GLY A 1 181 ? 4.167 11.237 -10.299 1.00 69.06 181 GLY A O 1
ATOM 1391 N N . THR A 1 182 ? 3.180 12.878 -9.127 1.00 64.00 182 THR A N 1
ATOM 1392 C CA . THR A 1 182 ? 4.197 12.924 -8.078 1.00 64.00 182 THR A CA 1
ATOM 1393 C C . THR A 1 182 ? 3.697 12.075 -6.922 1.00 64.00 182 THR A C 1
ATOM 1395 O O . THR A 1 182 ? 2.623 12.348 -6.393 1.00 64.00 182 THR A O 1
ATOM 1398 N N . LEU A 1 183 ? 4.448 11.048 -6.527 1.00 61.69 183 LEU A N 1
ATOM 1399 C CA . LEU A 1 183 ? 4.124 10.348 -5.286 1.00 61.69 183 LEU A CA 1
ATOM 1400 C C . LEU A 1 183 ? 4.317 11.281 -4.099 1.00 61.69 183 LEU A C 1
ATOM 1402 O O . LEU A 1 183 ? 5.253 12.081 -4.095 1.00 61.69 183 LEU A O 1
ATOM 1406 N N . SER A 1 184 ? 3.523 11.089 -3.044 1.00 51.75 184 SER A N 1
ATOM 1407 C CA . SER A 1 184 ? 3.695 11.796 -1.767 1.00 51.75 184 SER A CA 1
ATOM 1408 C C . SER A 1 184 ? 5.133 11.709 -1.229 1.00 51.75 184 SER A C 1
ATOM 1410 O O . SER A 1 184 ? 5.600 12.625 -0.567 1.00 51.75 184 SER A O 1
ATOM 1412 N N . ARG A 1 185 ? 5.871 10.647 -1.587 1.00 60.84 185 ARG A N 1
ATOM 1413 C CA . ARG A 1 185 ? 7.272 10.404 -1.204 1.00 60.84 185 ARG A CA 1
ATOM 1414 C C . ARG A 1 185 ? 8.325 10.984 -2.164 1.00 60.84 185 ARG A C 1
ATOM 1416 O O . ARG A 1 185 ? 9.485 10.590 -2.111 1.00 60.84 185 ARG A O 1
ATOM 1423 N N . GLY A 1 186 ? 7.946 11.908 -3.052 1.00 51.09 186 GLY A N 1
ATOM 1424 C CA . GLY A 1 186 ? 8.890 12.783 -3.764 1.00 51.09 186 GLY A CA 1
ATOM 1425 C C . GLY A 1 186 ? 9.441 12.286 -5.108 1.00 51.09 186 GLY A C 1
ATOM 1426 O O . GLY A 1 186 ? 10.361 12.899 -5.644 1.00 51.09 186 GLY A O 1
ATOM 1427 N N . GLY A 1 187 ? 8.894 11.217 -5.694 1.00 61.34 187 GLY A N 1
ATOM 1428 C CA . GLY A 1 187 ? 9.251 10.793 -7.058 1.00 61.34 187 GLY A CA 1
ATOM 1429 C C . GLY A 1 187 ? 8.270 11.331 -8.102 1.00 61.34 187 GLY A C 1
ATOM 1430 O O . GLY A 1 187 ? 7.066 11.334 -7.854 1.00 61.34 187 GLY A O 1
ATOM 1431 N N . ILE A 1 188 ? 8.763 11.755 -9.271 1.00 63.91 188 ILE A N 1
ATOM 1432 C CA . ILE A 1 188 ? 7.925 12.104 -10.430 1.00 63.91 188 ILE A CA 1
ATOM 1433 C C . ILE A 1 188 ? 7.786 10.865 -11.310 1.00 63.91 188 ILE A C 1
ATOM 1435 O O . ILE A 1 188 ? 8.751 10.401 -11.917 1.00 63.91 188 ILE A O 1
ATOM 1439 N N . TYR A 1 189 ? 6.569 10.351 -11.407 1.00 76.94 189 TYR A N 1
ATOM 1440 C CA . TYR A 1 189 ? 6.251 9.148 -12.156 1.00 76.94 189 TYR A CA 1
ATOM 1441 C C . TYR A 1 189 ? 5.580 9.525 -13.463 1.00 76.94 189 TYR A C 1
ATOM 1443 O O . TYR A 1 189 ? 4.602 10.274 -13.512 1.00 76.94 189 TYR A O 1
ATOM 1451 N N . LYS A 1 190 ? 6.117 8.995 -14.557 1.00 83.06 190 LYS A N 1
ATOM 1452 C CA . LYS A 1 190 ? 5.566 9.208 -15.889 1.00 83.06 190 LYS A CA 1
ATOM 1453 C C . LYS A 1 190 ? 4.434 8.215 -16.140 1.00 83.06 190 LYS A C 1
ATOM 1455 O O . LYS A 1 190 ? 4.457 7.075 -15.680 1.00 83.06 190 LYS A O 1
ATOM 1460 N N . LYS A 1 191 ? 3.429 8.651 -16.900 1.00 87.38 191 LYS A N 1
ATOM 1461 C CA . LYS A 1 191 ? 2.311 7.801 -17.319 1.00 87.38 191 LYS A CA 1
ATOM 1462 C C . LYS A 1 191 ? 2.834 6.529 -17.997 1.00 87.38 191 LYS A C 1
ATOM 1464 O O . LYS A 1 191 ? 3.678 6.592 -18.889 1.00 87.38 191 LYS A O 1
ATOM 1469 N N . GLY A 1 192 ? 2.290 5.380 -17.619 1.00 88.62 192 GLY A N 1
ATOM 1470 C CA . GLY A 1 192 ? 2.694 4.077 -18.140 1.00 88.62 192 GLY A CA 1
ATOM 1471 C C . GLY A 1 192 ? 3.965 3.498 -17.525 1.00 88.62 192 GLY A C 1
ATOM 1472 O O . GLY A 1 192 ? 4.351 2.407 -17.932 1.00 88.62 192 GLY A O 1
ATOM 1473 N N . ASN A 1 193 ? 4.615 4.184 -16.581 1.00 92.62 193 ASN A N 1
ATOM 1474 C CA . ASN A 1 193 ? 5.716 3.579 -15.841 1.00 92.62 193 ASN A CA 1
ATOM 1475 C C . ASN A 1 193 ? 5.225 2.324 -15.104 1.00 92.62 193 ASN A C 1
ATOM 1477 O O . ASN A 1 193 ? 4.115 2.315 -14.569 1.00 92.62 193 ASN A O 1
ATOM 1481 N N . THR A 1 194 ? 6.061 1.290 -15.098 1.00 94.38 194 THR A N 1
ATOM 1482 C CA . THR A 1 194 ? 5.969 0.143 -14.181 1.00 94.38 194 THR A CA 1
ATOM 1483 C C . THR A 1 194 ? 6.816 0.411 -12.937 1.00 94.38 194 THR A C 1
ATOM 1485 O O . THR A 1 194 ? 7.575 1.387 -12.901 1.00 94.38 194 THR A O 1
ATOM 1488 N N . ALA A 1 195 ? 6.773 -0.481 -11.943 1.00 93.62 195 ALA A N 1
ATOM 1489 C CA . ALA A 1 195 ? 7.688 -0.416 -10.803 1.00 93.62 195 ALA A CA 1
ATOM 1490 C C . ALA A 1 195 ? 9.163 -0.392 -11.255 1.00 93.62 195 ALA A C 1
ATOM 1492 O O . ALA A 1 195 ? 9.952 0.396 -10.742 1.00 93.62 195 ALA A O 1
ATOM 1493 N N . LEU A 1 196 ? 9.522 -1.167 -12.287 1.00 94.75 196 LEU A N 1
ATOM 1494 C CA . LEU A 1 196 ? 10.895 -1.227 -12.796 1.00 94.75 196 LEU A CA 1
ATOM 1495 C C . LEU A 1 196 ? 11.386 0.110 -13.372 1.00 94.75 196 LEU A C 1
ATOM 1497 O O . LEU A 1 196 ? 12.527 0.487 -13.131 1.00 94.75 196 LEU A O 1
ATOM 1501 N N . HIS A 1 197 ? 10.514 0.880 -14.033 1.00 93.06 197 HIS A N 1
ATOM 1502 C CA . HIS A 1 197 ? 10.854 2.227 -14.523 1.00 93.06 197 HIS A CA 1
ATOM 1503 C C . HIS A 1 197 ? 11.237 3.202 -13.400 1.00 93.06 197 HIS A C 1
ATOM 1505 O O . HIS A 1 197 ? 11.817 4.254 -13.669 1.00 93.06 197 HIS A O 1
ATOM 1511 N N . CYS A 1 198 ? 10.854 2.888 -12.164 1.00 90.00 198 CYS A N 1
ATOM 1512 C CA . CYS A 1 198 ? 10.960 3.773 -11.011 1.00 90.00 198 CYS A CA 1
ATOM 1513 C C . CYS A 1 198 ? 11.951 3.260 -9.959 1.00 90.00 198 CYS A C 1
ATOM 1515 O O . CYS A 1 198 ? 12.084 3.862 -8.892 1.00 90.00 198 CYS A O 1
ATOM 1517 N N . ALA A 1 199 ? 12.606 2.132 -10.236 1.00 90.94 199 ALA A N 1
ATOM 1518 C CA . ALA A 1 199 ? 13.564 1.517 -9.340 1.00 90.94 199 ALA A CA 1
ATOM 1519 C C . ALA A 1 199 ? 14.876 2.313 -9.351 1.00 90.94 199 ALA A C 1
ATOM 1521 O O . ALA A 1 199 ? 15.640 2.262 -10.311 1.00 90.94 199 ALA A O 1
ATOM 1522 N N . ASN A 1 200 ? 15.153 3.027 -8.259 1.00 84.06 200 ASN A N 1
ATOM 1523 C CA . ASN A 1 200 ? 16.360 3.851 -8.134 1.00 84.06 200 ASN A CA 1
ATOM 1524 C C . ASN A 1 200 ? 17.530 3.114 -7.464 1.00 84.06 200 ASN A C 1
ATOM 1526 O O . ASN A 1 200 ? 18.578 3.710 -7.233 1.00 84.06 200 ASN A O 1
ATOM 1530 N N . ASN A 1 201 ? 17.361 1.840 -7.104 1.00 89.75 201 ASN A N 1
ATOM 1531 C CA . ASN A 1 201 ? 18.402 1.051 -6.457 1.00 89.75 201 ASN A CA 1
ATOM 1532 C C . ASN A 1 201 ? 18.548 -0.334 -7.113 1.00 89.75 201 ASN A C 1
ATOM 1534 O O . ASN A 1 201 ? 17.580 -0.914 -7.617 1.00 89.75 201 ASN A O 1
ATOM 1538 N N . LEU A 1 202 ? 19.778 -0.859 -7.099 1.00 94.12 202 LEU A N 1
ATOM 1539 C CA . LEU A 1 202 ? 20.132 -2.125 -7.743 1.00 94.12 202 LEU A CA 1
ATOM 1540 C C . LEU A 1 202 ? 19.367 -3.317 -7.153 1.00 94.12 202 LEU A C 1
ATOM 1542 O O . LEU A 1 202 ? 18.933 -4.199 -7.888 1.00 94.12 202 LEU A O 1
ATOM 1546 N N . ASN A 1 203 ? 19.195 -3.349 -5.831 1.00 95.12 203 ASN A N 1
ATOM 1547 C CA . ASN A 1 203 ? 18.571 -4.478 -5.142 1.00 95.12 203 ASN A CA 1
ATOM 1548 C C . ASN A 1 203 ? 17.092 -4.627 -5.514 1.00 95.12 203 ASN A C 1
ATOM 1550 O O . ASN A 1 203 ? 16.643 -5.720 -5.833 1.00 95.12 203 ASN A O 1
ATOM 1554 N N . THR A 1 204 ? 16.346 -3.528 -5.538 1.00 93.88 204 THR A N 1
ATOM 1555 C CA . THR A 1 204 ? 14.965 -3.473 -6.009 1.00 93.88 204 THR A CA 1
ATOM 1556 C C . THR A 1 204 ? 14.894 -3.876 -7.476 1.00 93.88 204 THR A C 1
ATOM 1558 O O . THR A 1 204 ? 14.040 -4.684 -7.813 1.00 93.88 204 THR A O 1
ATOM 1561 N N . ALA A 1 205 ? 15.766 -3.356 -8.350 1.00 95.75 205 ALA A N 1
ATOM 1562 C CA . ALA A 1 205 ? 15.748 -3.730 -9.766 1.00 95.75 205 ALA A CA 1
ATOM 1563 C C . ALA A 1 205 ? 15.962 -5.243 -9.957 1.00 95.75 205 ALA A C 1
ATOM 1565 O O . ALA A 1 205 ? 15.210 -5.876 -10.694 1.00 95.75 205 ALA A O 1
ATOM 1566 N N . LYS A 1 206 ? 16.923 -5.835 -9.234 1.00 96.06 206 LYS A N 1
ATOM 1567 C CA . LYS A 1 206 ? 17.157 -7.288 -9.213 1.00 96.06 206 LYS A CA 1
ATOM 1568 C C . LYS A 1 206 ? 15.923 -8.063 -8.768 1.00 96.06 206 LYS A C 1
ATOM 1570 O O . LYS A 1 206 ? 15.484 -8.948 -9.491 1.00 96.06 206 LYS A O 1
ATOM 1575 N N . ILE A 1 207 ? 15.344 -7.697 -7.624 1.00 96.94 207 ILE A N 1
ATOM 1576 C CA . ILE A 1 207 ? 14.170 -8.385 -7.074 1.00 96.94 207 ILE A CA 1
ATOM 1577 C C . ILE A 1 207 ? 12.963 -8.219 -8.013 1.00 96.94 207 ILE A C 1
ATOM 1579 O O . ILE A 1 207 ? 12.220 -9.163 -8.234 1.00 96.94 207 ILE A O 1
ATOM 1583 N N . LEU A 1 208 ? 12.766 -7.053 -8.630 1.00 97.31 208 LEU A N 1
ATOM 1584 C CA . LEU A 1 208 ? 11.694 -6.865 -9.608 1.00 97.31 208 LEU A CA 1
ATOM 1585 C C . LEU A 1 208 ? 11.853 -7.811 -10.806 1.00 97.31 208 LEU A C 1
ATOM 1587 O O . LEU A 1 208 ? 10.893 -8.496 -11.151 1.00 97.31 208 LEU A O 1
ATOM 1591 N N . ILE A 1 209 ? 13.043 -7.875 -11.413 1.00 96.69 209 ILE A N 1
ATOM 1592 C CA . ILE A 1 209 ? 13.331 -8.782 -12.539 1.00 96.69 209 ILE A CA 1
ATOM 1593 C C . ILE A 1 209 ? 13.162 -10.251 -12.121 1.00 96.69 209 ILE A C 1
ATOM 1595 O O . ILE A 1 209 ? 12.518 -11.016 -12.833 1.00 96.69 209 ILE A O 1
ATOM 1599 N N . GLU A 1 210 ? 13.680 -10.637 -10.951 1.00 96.75 210 GLU A N 1
ATOM 1600 C CA . GLU A 1 210 ? 13.549 -11.991 -10.391 1.00 96.75 210 GLU A CA 1
ATOM 1601 C C . GLU A 1 210 ? 12.080 -12.419 -10.252 1.00 96.75 210 GLU A C 1
ATOM 1603 O O . GLU A 1 210 ? 11.735 -13.562 -10.544 1.00 96.75 210 GLU A O 1
ATOM 1608 N N . TYR A 1 211 ? 11.203 -11.487 -9.876 1.00 97.56 211 TYR A N 1
ATOM 1609 C CA . TYR A 1 211 ? 9.766 -11.721 -9.721 1.00 97.56 211 TYR A CA 1
ATOM 1610 C C . TYR A 1 211 ? 8.954 -11.408 -10.992 1.00 97.56 211 TYR A C 1
ATOM 1612 O O . TYR A 1 211 ? 7.732 -11.267 -10.933 1.00 97.56 211 TYR A O 1
ATOM 1620 N N . GLY A 1 212 ? 9.606 -11.338 -12.157 1.00 96.12 212 GLY A N 1
ATOM 1621 C CA . GLY A 1 212 ? 8.938 -11.280 -13.458 1.00 96.12 212 GLY A CA 1
ATOM 1622 C C . GLY A 1 212 ? 8.622 -9.875 -13.969 1.00 96.12 212 GLY A C 1
ATOM 1623 O O . GLY A 1 212 ? 7.728 -9.724 -14.806 1.00 96.12 212 GLY A O 1
ATOM 1624 N N . ALA A 1 213 ? 9.319 -8.839 -13.494 1.00 96.88 213 ALA A N 1
ATOM 1625 C CA . ALA A 1 213 ? 9.294 -7.540 -14.159 1.00 96.88 213 ALA A CA 1
ATOM 1626 C C . ALA A 1 213 ? 9.885 -7.661 -15.570 1.00 96.88 213 ALA A C 1
ATOM 1628 O O . ALA A 1 213 ? 10.997 -8.155 -15.742 1.00 96.88 213 ALA A O 1
ATOM 1629 N N . ASP A 1 214 ? 9.153 -7.184 -16.570 1.00 95.75 214 ASP A N 1
ATOM 1630 C CA . ASP A 1 214 ? 9.578 -7.206 -17.964 1.00 95.75 214 ASP A CA 1
ATOM 1631 C C . ASP A 1 214 ? 10.248 -5.866 -18.334 1.00 95.75 214 ASP A C 1
ATOM 1633 O O . ASP A 1 214 ? 9.567 -4.830 -18.368 1.00 95.75 214 ASP A O 1
ATOM 1637 N N . PRO A 1 215 ? 11.570 -5.848 -18.609 1.00 94.56 215 PRO A N 1
ATOM 1638 C CA . PRO A 1 215 ? 12.276 -4.633 -19.006 1.00 94.56 215 PRO A CA 1
ATOM 1639 C C . PRO A 1 215 ? 11.878 -4.138 -20.405 1.00 94.56 215 PRO A C 1
ATOM 1641 O O . PRO A 1 215 ? 12.074 -2.961 -20.701 1.00 94.56 215 PRO A O 1
ATOM 1644 N N . ALA A 1 216 ? 11.266 -4.982 -21.245 1.00 94.44 216 ALA A N 1
ATOM 1645 C CA . ALA A 1 216 ? 10.829 -4.610 -22.588 1.00 94.44 216 ALA A CA 1
ATOM 1646 C C . ALA A 1 216 ? 9.516 -3.803 -22.602 1.00 94.44 216 ALA A C 1
ATOM 1648 O O . ALA A 1 216 ? 9.123 -3.268 -23.647 1.00 94.44 216 ALA A O 1
ATOM 1649 N N . ILE A 1 217 ? 8.824 -3.678 -21.462 1.00 94.19 217 ILE A N 1
ATOM 1650 C CA . ILE A 1 217 ? 7.627 -2.841 -21.361 1.00 94.19 217 ILE A CA 1
ATOM 1651 C C . ILE A 1 217 ? 8.023 -1.376 -21.528 1.00 94.19 217 ILE A C 1
ATOM 1653 O O . ILE A 1 217 ? 8.789 -0.828 -20.743 1.00 94.19 217 ILE A O 1
ATOM 1657 N N . LYS A 1 218 ? 7.407 -0.711 -22.506 1.00 93.81 218 LYS A N 1
ATOM 1658 C CA . LYS A 1 218 ? 7.526 0.736 -22.691 1.00 93.81 218 LYS A CA 1
ATOM 1659 C C . LYS A 1 218 ? 6.468 1.487 -21.898 1.00 93.81 218 LYS A C 1
ATOM 1661 O O . LYS A 1 218 ? 5.287 1.118 -21.908 1.00 93.81 218 LYS A O 1
ATOM 1666 N N . ASN A 1 219 ? 6.853 2.604 -21.289 1.00 92.31 219 ASN A N 1
ATOM 1667 C CA . ASN A 1 219 ? 5.887 3.561 -20.753 1.00 92.31 219 ASN A CA 1
ATOM 1668 C C . ASN A 1 219 ? 5.116 4.288 -21.878 1.00 92.31 219 ASN A C 1
ATOM 1670 O O . ASN A 1 219 ? 5.339 4.069 -23.071 1.00 92.31 219 ASN A O 1
ATOM 1674 N N . LYS A 1 220 ? 4.191 5.197 -21.529 1.00 91.88 220 LYS A N 1
ATOM 1675 C CA . LYS A 1 220 ? 3.392 5.920 -22.543 1.00 91.88 220 LYS A CA 1
ATOM 1676 C C . LYS A 1 220 ? 4.198 6.915 -23.389 1.00 91.88 220 LYS A C 1
ATOM 1678 O O . LYS A 1 220 ? 3.642 7.457 -24.339 1.00 91.88 220 LYS A O 1
ATOM 1683 N N . TYR A 1 221 ? 5.470 7.135 -23.069 1.00 89.38 221 TYR A N 1
ATOM 1684 C CA . TYR A 1 221 ? 6.402 7.956 -23.843 1.00 89.38 221 TYR A CA 1
ATOM 1685 C C . TYR A 1 221 ? 7.308 7.112 -24.750 1.00 89.38 221 TYR A C 1
ATOM 1687 O O . TYR A 1 221 ? 8.171 7.666 -25.421 1.00 89.38 221 TYR A O 1
ATOM 1695 N N . GLY A 1 222 ? 7.114 5.789 -24.782 1.00 92.69 222 GLY A N 1
ATOM 1696 C CA . GLY A 1 222 ? 7.923 4.880 -25.588 1.00 92.69 222 GLY A CA 1
ATOM 1697 C C . GLY A 1 222 ? 9.286 4.546 -24.984 1.00 92.69 222 GLY A C 1
ATOM 1698 O O . GLY A 1 222 ? 10.076 3.912 -25.678 1.00 92.69 222 GLY A O 1
ATOM 1699 N N . LEU A 1 223 ? 9.535 4.954 -23.734 1.00 92.56 223 LEU A N 1
ATOM 1700 C CA . LEU A 1 223 ? 10.790 4.709 -23.025 1.00 92.56 223 LEU A CA 1
ATOM 1701 C C . LEU A 1 223 ? 10.741 3.366 -22.298 1.00 92.56 223 LEU A C 1
ATOM 1703 O O . LEU A 1 223 ? 9.715 3.054 -21.687 1.00 92.56 223 LEU A O 1
ATOM 1707 N N . PHE A 1 224 ? 11.843 2.626 -22.341 1.00 94.12 224 PHE A N 1
ATOM 1708 C CA . PHE A 1 224 ? 12.088 1.433 -21.535 1.00 94.12 224 PHE A CA 1
ATOM 1709 C C . PHE A 1 224 ? 12.579 1.791 -20.123 1.00 94.12 224 PHE A C 1
ATOM 1711 O O . PHE A 1 224 ? 12.935 2.940 -19.833 1.00 94.12 224 PHE A O 1
ATOM 1718 N N . ALA A 1 225 ? 12.640 0.801 -19.231 1.00 92.06 225 ALA A N 1
ATOM 1719 C CA . ALA A 1 225 ? 13.059 1.023 -17.849 1.00 92.06 225 ALA A CA 1
ATOM 1720 C C . ALA A 1 225 ? 14.533 1.461 -17.728 1.00 92.06 225 ALA A C 1
ATOM 1722 O O . ALA A 1 225 ? 14.859 2.303 -16.888 1.00 92.06 225 ALA A O 1
ATOM 1723 N N . GLU A 1 226 ? 15.434 0.973 -18.583 1.00 92.94 226 GLU A N 1
ATOM 1724 C CA . GLU A 1 226 ? 16.832 1.418 -18.620 1.00 92.94 226 GLU A CA 1
ATOM 1725 C C . GLU A 1 226 ? 17.011 2.867 -19.091 1.00 92.94 226 GLU A C 1
ATOM 1727 O O . GLU A 1 226 ? 18.076 3.453 -18.903 1.00 92.94 226 GLU A O 1
ATOM 1732 N N . GLU A 1 227 ? 16.001 3.463 -19.721 1.00 91.19 227 GLU A N 1
ATOM 1733 C CA . GLU A 1 227 ? 16.045 4.859 -20.166 1.00 91.19 227 GLU A CA 1
ATOM 1734 C C . GLU A 1 227 ? 15.523 5.820 -19.090 1.00 91.19 227 GLU A C 1
ATOM 1736 O O . GLU A 1 227 ? 15.770 7.025 -19.163 1.00 91.19 227 GLU A O 1
ATOM 1741 N N . THR A 1 228 ? 14.802 5.309 -18.085 1.00 89.75 228 THR A N 1
ATOM 1742 C CA . THR A 1 228 ? 14.248 6.114 -16.985 1.00 89.75 228 THR A CA 1
ATOM 1743 C C . THR A 1 228 ? 14.985 5.940 -15.662 1.00 89.75 228 THR A C 1
ATOM 1745 O O . THR A 1 228 ? 14.855 6.796 -14.789 1.00 89.75 228 THR A O 1
ATOM 1748 N N . THR A 1 229 ? 15.750 4.861 -15.511 1.00 89.44 229 THR A N 1
ATOM 1749 C CA . THR A 1 229 ? 16.588 4.580 -14.337 1.00 89.44 229 THR A CA 1
ATOM 1750 C C . THR A 1 229 ? 17.996 5.161 -14.496 1.00 89.44 229 THR A C 1
ATOM 1752 O O . THR A 1 229 ? 18.416 5.544 -15.590 1.00 89.44 229 THR A O 1
ATOM 1755 N N . SER A 1 230 ? 18.745 5.242 -13.394 1.00 88.06 230 SER A N 1
ATOM 1756 C CA . SER A 1 230 ? 20.124 5.745 -13.370 1.00 88.06 230 SER A CA 1
ATOM 1757 C C . SER A 1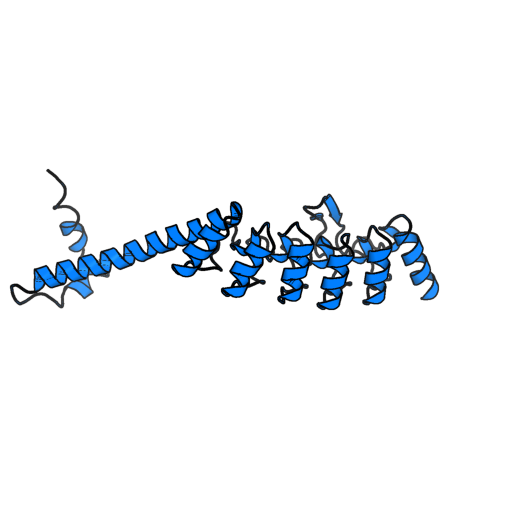 230 ? 21.039 4.874 -12.498 1.00 88.06 230 SER A C 1
ATOM 1759 O O . SER A 1 230 ? 20.574 4.071 -11.686 1.00 88.06 230 SER A O 1
ATOM 1761 N N . GLY A 1 231 ? 22.356 5.016 -12.683 1.00 92.62 231 GLY A N 1
ATOM 1762 C CA . GLY A 1 231 ? 23.376 4.326 -11.883 1.00 92.62 231 GLY A CA 1
ATOM 1763 C C . GLY A 1 231 ? 23.390 2.804 -12.070 1.00 92.62 231 GLY A C 1
ATOM 1764 O O . GLY A 1 231 ? 23.098 2.293 -13.148 1.00 92.62 231 GLY A O 1
ATOM 1765 N N . GLU A 1 232 ? 23.708 2.069 -11.002 1.00 93.56 232 GLU A N 1
ATOM 1766 C CA . GLU A 1 232 ? 23.858 0.604 -11.039 1.00 93.56 232 GLU A CA 1
ATOM 1767 C C . GLU A 1 232 ? 22.579 -0.128 -11.476 1.00 93.56 232 GLU A C 1
ATOM 1769 O O . GLU A 1 232 ? 22.644 -1.145 -12.166 1.00 93.56 232 GLU A O 1
ATOM 1774 N N . ALA A 1 233 ? 21.402 0.388 -11.101 1.00 93.12 233 ALA A N 1
ATOM 1775 C CA . ALA A 1 233 ? 20.124 -0.188 -11.515 1.00 93.12 233 ALA A CA 1
ATOM 1776 C C . ALA A 1 233 ? 19.963 -0.134 -13.041 1.00 93.12 233 ALA A C 1
ATOM 1778 O O . ALA A 1 233 ? 19.566 -1.121 -13.658 1.00 93.12 233 ALA A O 1
ATOM 1779 N N . GLN A 1 234 ? 20.339 0.993 -13.650 1.00 94.69 234 GLN A N 1
ATOM 1780 C CA . GLN A 1 234 ? 20.307 1.169 -15.097 1.00 94.69 234 GLN A CA 1
ATOM 1781 C C . GLN A 1 234 ? 21.261 0.205 -15.806 1.00 94.69 234 GLN A C 1
ATOM 1783 O O . GLN A 1 234 ? 20.870 -0.441 -16.777 1.00 94.69 234 GLN A O 1
ATOM 1788 N N . GLU A 1 235 ? 22.507 0.102 -15.340 1.00 94.19 235 GLU A N 1
ATOM 1789 C CA . GLU A 1 235 ? 23.505 -0.808 -15.919 1.00 94.19 235 GLU A CA 1
ATOM 1790 C C . GLU A 1 235 ? 23.037 -2.265 -15.858 1.00 94.19 235 GLU A C 1
ATOM 1792 O O . GLU A 1 235 ? 23.131 -2.998 -16.846 1.00 94.19 235 GLU A O 1
ATOM 1797 N N . TYR A 1 236 ? 22.447 -2.662 -14.729 1.00 95.44 236 TYR A N 1
ATOM 1798 C CA . TYR A 1 236 ? 21.873 -3.988 -14.565 1.00 95.44 236 TYR A CA 1
ATOM 1799 C C . TYR A 1 236 ? 20.720 -4.243 -15.545 1.00 95.44 236 TYR A C 1
ATOM 1801 O O . TYR A 1 236 ? 20.761 -5.236 -16.270 1.00 95.44 236 TYR A O 1
ATOM 1809 N N . ILE A 1 237 ? 19.739 -3.341 -15.647 1.00 93.44 237 ILE A N 1
ATOM 1810 C CA . ILE A 1 237 ? 18.598 -3.506 -16.567 1.00 93.44 237 ILE A CA 1
ATOM 1811 C C . ILE A 1 237 ? 19.071 -3.570 -18.031 1.00 93.44 237 ILE A C 1
ATOM 1813 O O . ILE A 1 237 ? 18.592 -4.414 -18.795 1.00 93.44 237 ILE A O 1
ATOM 1817 N N . LYS A 1 238 ? 20.065 -2.755 -18.417 1.00 93.44 238 LYS A N 1
ATOM 1818 C CA . LYS A 1 238 ? 20.693 -2.826 -19.752 1.00 93.44 238 LYS A CA 1
ATOM 1819 C C . LYS A 1 238 ? 21.314 -4.193 -20.015 1.00 93.44 238 LYS A C 1
ATOM 1821 O O . LYS A 1 238 ? 21.132 -4.737 -21.100 1.00 93.44 238 LYS A O 1
ATOM 1826 N N . SER A 1 239 ? 22.017 -4.754 -19.029 1.00 93.88 239 SER A N 1
ATOM 1827 C CA . SER A 1 239 ? 22.660 -6.066 -19.164 1.00 93.88 239 SER A CA 1
ATOM 1828 C C . SER A 1 239 ? 21.650 -7.196 -19.384 1.00 93.88 239 SER A C 1
ATOM 1830 O O . SER A 1 239 ? 21.902 -8.092 -20.183 1.00 93.88 239 SER A O 1
ATOM 1832 N N . ILE A 1 240 ? 20.481 -7.130 -18.738 1.00 92.88 240 ILE A N 1
ATOM 1833 C CA . ILE A 1 240 ? 19.401 -8.106 -18.930 1.00 92.88 240 ILE A CA 1
ATOM 1834 C C . ILE A 1 240 ? 18.773 -7.948 -20.315 1.00 92.88 240 ILE A C 1
ATOM 1836 O O . ILE A 1 240 ? 18.587 -8.933 -21.024 1.00 92.88 240 ILE A O 1
ATOM 1840 N N . SER A 1 241 ? 18.499 -6.712 -20.729 1.00 85.44 241 SER A N 1
ATOM 1841 C CA . SER A 1 241 ? 17.851 -6.428 -22.015 1.00 85.44 241 SER A CA 1
ATOM 1842 C C . SER A 1 241 ? 18.723 -6.822 -23.211 1.00 85.44 241 SER A C 1
ATOM 1844 O O . SER A 1 241 ? 18.211 -7.342 -24.196 1.00 85.44 241 SER A O 1
ATOM 1846 N N . ALA A 1 242 ? 20.045 -6.647 -23.107 1.00 80.56 242 ALA A N 1
ATOM 1847 C CA . ALA A 1 242 ? 20.997 -7.044 -24.145 1.00 80.56 242 ALA A CA 1
ATOM 1848 C C . ALA A 1 242 ? 21.103 -8.568 -24.336 1.00 80.56 242 ALA A C 1
ATOM 1850 O O . ALA A 1 242 ? 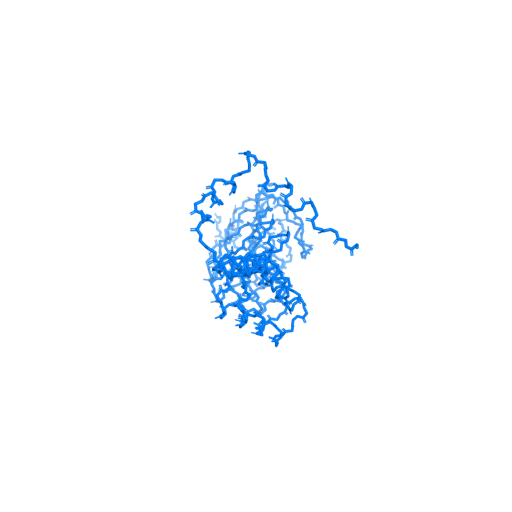21.440 -9.014 -25.425 1.00 80.56 242 ALA A O 1
ATOM 1851 N N . ASN A 1 243 ? 20.810 -9.358 -23.298 1.00 73.62 243 ASN A N 1
ATOM 1852 C CA . ASN A 1 243 ? 20.862 -10.823 -23.352 1.00 73.62 243 ASN A CA 1
ATOM 1853 C C . ASN A 1 243 ? 19.560 -11.463 -23.873 1.00 73.62 243 ASN A C 1
ATOM 1855 O O . ASN A 1 243 ? 19.528 -12.673 -24.087 1.00 73.62 243 ASN A O 1
ATOM 1859 N N . ASN A 1 244 ? 18.498 -10.670 -24.054 1.00 60.78 244 ASN A N 1
ATOM 1860 C CA . ASN A 1 244 ? 17.180 -11.118 -24.519 1.00 60.78 244 ASN A CA 1
ATOM 1861 C C . ASN A 1 244 ? 16.885 -10.733 -25.989 1.00 60.78 244 ASN A C 1
ATOM 1863 O O . ASN A 1 244 ? 15.758 -10.931 -26.448 1.00 60.78 244 ASN A O 1
ATOM 1867 N N . LEU A 1 245 ? 17.870 -10.175 -26.709 1.00 48.53 245 LEU A N 1
ATOM 1868 C CA . LEU A 1 245 ? 17.842 -9.833 -28.142 1.00 48.53 245 LEU A CA 1
ATOM 1869 C C . LEU A 1 245 ? 18.720 -10.800 -28.944 1.00 48.53 245 LEU A C 1
ATOM 1871 O O . LEU A 1 245 ? 18.318 -11.131 -30.082 1.00 48.53 245 LEU A O 1
#

Organism: NCBI:txid2182327

Foldseek 3Di:
DDDPPPVVVVLPPPPPPCVVVPPPDDDDPDCVVVVVVVVVVVVVCVVVVVVVLVVLQVQLLVCLLVVVLVSNLVSVVVPHDQCRQDPQRDGSLLRHQDLSSNCSSVVSPHDQLRQGNQGDGSLLRYPDLVSNLVSLVSPRDQAGAGNQGDGSLLSCLAVLVSNLSSLVSVHDQQRFGCQFDARPVGDTGHGGDGSLLVRADQSSLVSSVVSPNDQCRAGPVRDGSLRNYDDPSNVVSVVVVVVVD

InterPro domains:
  IPR002110 Ankyrin repeat [PF00023] (192-220)
  IPR002110 Ankyrin repeat [PF12796] (60-146)
  IPR002110 Ankyrin repeat [SM00248] (55-84)
  IPR002110 Ankyrin repeat [SM00248] (88-114)
  IPR002110 Ankyrin repeat [SM00248] (118-144)
  IPR002110 Ankyrin repeat [SM00248] (148-175)
  IPR002110 Ankyrin repeat [SM00248] (191-217)
  IPR036770 Ankyrin repeat-containing domain superfamily [G3DSA:1.25.40.20] (33-126)
  IPR036770 Ankyrin repeat-containing domain superfamily [G3DSA:1.25.40.20] (127-244)
  IPR036770 Ankyrin repeat-containing domain superfamily [SSF48403] (54-225)
  IPR050663 Ankyrin Repeat and SOCS Box [PTHR24193] (52-156)